Protein AF-0000000073266740 (afdb_homodimer)

Sequence (332 aa):
MGCVVKVLDAVLLLFFLIMSIVIPLFDAQCCLPQEFYPKALVDLNSWYSREYGDYLVDEKPHFFVGLVWMELLVLWPLSIVNLVGLISGKSWFTTTCLIYGSSVTTSMAAILSELVNSGKASDKLKMVYYPFLGLAMLATLRGMLPSSFKTAAIGKSARVARKKRAMGCVVKVLDAVLLLFFLIMSIVIPLFDAQCCLPQEFYPKALVDLNSWYSREYGDYLVDEKPHFFVGLVWMELLVLWPLSIVNLVGLISGKSWFTTTCLIYGSSVTTSMAAILSELVNSGKASDKLKMVYYPFLGLAMLATLRGMLPSSFKTAAIGKSARVARKKRA

Structure (mmCIF, N/CA/C/O backbone):
data_AF-0000000073266740-model_v1
#
loop_
_entity.id
_entity.type
_entity.pdbx_description
1 polymer 'EXPERA domain-containing protein'
#
loop_
_atom_site.group_PDB
_atom_site.id
_atom_site.type_symbol
_atom_site.label_atom_id
_atom_site.label_alt_id
_atom_site.label_comp_id
_atom_site.label_asym_id
_atom_site.label_entity_id
_atom_site.label_seq_id
_atom_site.pdbx_PDB_ins_code
_atom_site.Cartn_x
_atom_site.Cartn_y
_atom_site.Cartn_z
_atom_site.occupancy
_atom_site.B_iso_or_equiv
_atom_site.auth_seq_id
_atom_site.auth_comp_id
_atom_site.auth_asym_id
_atom_site.auth_atom_id
_atom_site.pdbx_PDB_model_num
ATOM 1 N N . MET A 1 1 ? 16.125 20.234 16.328 1 57.59 1 MET A N 1
ATOM 2 C CA . MET A 1 1 ? 15.617 18.891 16.078 1 57.59 1 MET A CA 1
ATOM 3 C C . MET A 1 1 ? 16.516 17.828 16.703 1 57.59 1 MET A C 1
ATOM 5 O O . MET A 1 1 ? 17.734 18.016 16.766 1 57.59 1 MET A O 1
ATOM 9 N N . GLY A 1 2 ? 15.992 16.859 17.547 1 72.5 2 GLY A N 1
ATOM 10 C CA . GLY A 1 2 ? 16.859 15.992 18.328 1 72.5 2 GLY A CA 1
ATOM 11 C C . GLY A 1 2 ? 17.781 15.148 17.453 1 72.5 2 GLY A C 1
ATOM 12 O O . GLY A 1 2 ? 17.641 15.133 16.234 1 72.5 2 GLY A O 1
ATOM 13 N N . CYS A 1 3 ? 18.891 14.82 17.938 1 86.56 3 CYS A N 1
ATOM 14 C CA . CYS A 1 3 ? 19.891 13.945 17.344 1 86.56 3 CYS A CA 1
ATOM 15 C C . CYS A 1 3 ? 19.25 12.758 16.641 1 86.56 3 CYS A C 1
ATOM 17 O O . CYS A 1 3 ? 19.656 12.375 15.547 1 86.56 3 CYS A O 1
ATOM 19 N N . VAL A 1 4 ? 18.141 12.289 17.125 1 90.12 4 VAL A N 1
ATOM 20 C CA . VAL A 1 4 ? 17.453 11.109 16.594 1 90.12 4 VAL A CA 1
ATOM 21 C C . VAL A 1 4 ? 16.797 11.453 15.242 1 90.12 4 VAL A C 1
ATOM 23 O O . VAL A 1 4 ? 16.891 10.672 14.297 1 90.12 4 VAL A O 1
ATOM 26 N N . VAL A 1 5 ? 16.312 12.609 15.094 1 91.62 5 VAL A N 1
ATOM 27 C CA . VAL A 1 5 ? 15.641 13.008 13.867 1 91.62 5 VAL A CA 1
ATOM 28 C C . VAL A 1 5 ? 16.672 13.258 12.766 1 91.62 5 VAL A C 1
ATOM 30 O O . VAL A 1 5 ? 16.422 12.953 11.594 1 91.62 5 VAL A O 1
ATOM 33 N N . LYS A 1 6 ? 17.797 13.727 13.156 1 92.31 6 LYS A N 1
ATOM 34 C CA . LYS A 1 6 ? 18.859 13.953 12.188 1 92.31 6 LYS A CA 1
ATOM 35 C C . LYS A 1 6 ? 19.359 12.633 11.594 1 92.31 6 LYS A C 1
ATOM 37 O O . LYS A 1 6 ? 19.609 12.539 10.391 1 92.31 6 LYS A O 1
ATOM 42 N N . VAL A 1 7 ? 19.516 11.719 12.422 1 95.25 7 VAL A N 1
ATOM 43 C CA . VAL A 1 7 ? 19.953 10.406 11.961 1 95.25 7 VAL A CA 1
ATOM 44 C C . VAL A 1 7 ? 18.875 9.789 11.07 1 95.25 7 VAL A C 1
ATOM 46 O O . VAL A 1 7 ? 19.188 9.219 10.023 1 95.25 7 VAL A O 1
ATOM 49 N N . LEU A 1 8 ? 17.672 9.93 11.508 1 96.19 8 LEU A N 1
ATOM 50 C CA . LEU A 1 8 ? 16.562 9.422 10.727 1 96.19 8 LEU A CA 1
ATOM 51 C C . LEU A 1 8 ? 16.516 10.078 9.344 1 96.19 8 LEU A C 1
ATOM 53 O O . LEU A 1 8 ? 16.344 9.398 8.336 1 96.19 8 LEU A O 1
ATOM 57 N N . ASP A 1 9 ? 16.703 11.367 9.305 1 96.56 9 ASP A N 1
ATOM 58 C CA . ASP A 1 9 ? 16.688 12.102 8.039 1 96.56 9 ASP A CA 1
ATOM 59 C C . ASP A 1 9 ? 17.828 11.633 7.129 1 96.56 9 ASP A C 1
ATOM 61 O O . ASP A 1 9 ? 17.641 11.523 5.914 1 96.56 9 ASP A O 1
ATOM 65 N N . ALA A 1 10 ? 18.953 11.375 7.75 1 97.19 10 ALA A N 1
ATOM 66 C CA . ALA A 1 10 ? 20.094 10.906 6.969 1 97.19 10 ALA A CA 1
ATOM 67 C C . ALA A 1 10 ? 19.812 9.531 6.367 1 97.19 10 ALA A C 1
ATOM 69 O O . ALA A 1 10 ? 20.125 9.281 5.199 1 97.19 10 ALA A O 1
ATOM 70 N N . VAL A 1 11 ? 19.266 8.633 7.125 1 98.31 11 VAL A N 1
ATOM 71 C CA . VAL A 1 11 ? 18.938 7.285 6.676 1 98.31 11 VAL A CA 1
ATOM 72 C C . VAL A 1 11 ? 17.906 7.352 5.555 1 98.31 11 VAL A C 1
ATOM 74 O O . VAL A 1 11 ? 18.031 6.676 4.531 1 98.31 11 VAL A O 1
ATOM 77 N N . LEU A 1 12 ? 16.953 8.195 5.754 1 98.5 12 LEU A N 1
ATOM 78 C CA . LEU A 1 12 ? 15.891 8.305 4.766 1 98.5 12 LEU A CA 1
ATOM 79 C C . LEU A 1 12 ? 16.391 8.977 3.492 1 98.5 12 LEU A C 1
ATOM 81 O O . LEU A 1 12 ? 15.945 8.648 2.391 1 98.5 12 LEU A O 1
ATOM 85 N N . LEU A 1 13 ? 17.312 9.914 3.672 1 98.44 13 LEU A N 1
ATOM 86 C CA . LEU A 1 13 ? 17.922 10.539 2.498 1 98.44 13 LEU A CA 1
ATOM 87 C C . LEU A 1 13 ? 18.609 9.492 1.623 1 98.44 13 LEU A C 1
ATOM 89 O O . LEU A 1 13 ? 18.422 9.484 0.402 1 98.44 13 LEU A O 1
ATOM 93 N N . LEU A 1 14 ? 19.312 8.648 2.232 1 98.5 14 LEU A N 1
ATOM 94 C CA . LEU A 1 14 ? 19.984 7.574 1.508 1 98.5 14 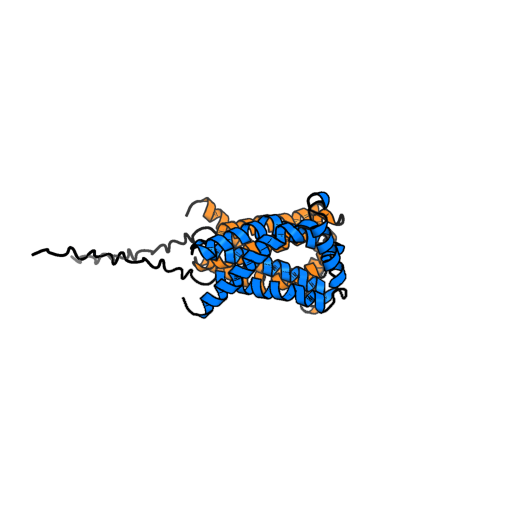LEU A CA 1
ATOM 95 C C . LEU A 1 14 ? 18.969 6.625 0.878 1 98.5 14 LEU A C 1
ATOM 97 O O . LEU A 1 14 ? 19.156 6.184 -0.26 1 98.5 14 LEU A O 1
ATOM 101 N N . PHE A 1 15 ? 17.984 6.289 1.61 1 98.75 15 PHE A N 1
ATOM 102 C CA . PHE A 1 15 ? 16.922 5.414 1.132 1 98.75 15 PHE A CA 1
ATOM 103 C C . PHE A 1 15 ? 16.266 5.98 -0.126 1 98.75 15 PHE A C 1
ATOM 105 O O . PHE A 1 15 ? 16.156 5.289 -1.137 1 98.75 15 PHE A O 1
ATOM 112 N N . PHE A 1 16 ? 15.875 7.266 -0.07 1 98.81 16 PHE A N 1
ATOM 113 C CA . PHE A 1 16 ? 15.234 7.906 -1.21 1 98.81 16 PHE A CA 1
ATOM 114 C C . PHE A 1 16 ? 16.203 8.016 -2.387 1 98.81 16 PHE A C 1
ATOM 116 O O . PHE A 1 16 ? 15.797 7.855 -3.541 1 98.81 16 PHE A O 1
ATOM 123 N N . LEU A 1 17 ? 17.469 8.297 -2.098 1 98.56 17 LEU A N 1
ATOM 124 C CA . LEU A 1 17 ? 18.469 8.383 -3.154 1 98.56 17 LEU A CA 1
ATOM 125 C C . LEU A 1 17 ? 18.625 7.047 -3.871 1 98.56 17 LEU A C 1
ATOM 127 O O . LEU A 1 17 ? 18.578 6.992 -5.102 1 98.56 17 LEU A O 1
ATOM 131 N N . ILE A 1 18 ? 18.734 6.004 -3.119 1 98.12 18 ILE A N 1
ATOM 132 C CA . ILE A 1 18 ? 18.906 4.672 -3.688 1 98.12 18 ILE A CA 1
ATOM 133 C C . ILE A 1 18 ? 17.656 4.289 -4.496 1 98.12 18 ILE A C 1
ATOM 135 O O . ILE A 1 18 ? 17.766 3.797 -5.617 1 98.12 18 ILE A O 1
ATOM 139 N N . MET A 1 19 ? 16.531 4.562 -3.965 1 98.56 19 MET A N 1
ATOM 140 C CA . MET A 1 19 ? 15.297 4.176 -4.645 1 98.56 19 MET A CA 1
ATOM 141 C C . MET A 1 19 ? 15.109 4.984 -5.922 1 98.56 19 MET A C 1
ATOM 143 O O . MET A 1 19 ? 14.57 4.477 -6.91 1 98.56 19 MET A O 1
ATOM 147 N N . SER A 1 20 ? 15.531 6.246 -5.891 1 98.56 20 SER A N 1
ATOM 148 C CA . SER A 1 20 ? 15.414 7.094 -7.074 1 98.56 20 SER A CA 1
ATOM 149 C C . SER A 1 20 ? 16.219 6.531 -8.242 1 98.56 20 SER A C 1
ATOM 151 O O . SER A 1 20 ? 15.852 6.727 -9.398 1 98.56 20 SER A O 1
ATOM 153 N N . ILE A 1 21 ? 17.219 5.766 -7.953 1 97.94 21 ILE A N 1
ATOM 154 C CA . ILE A 1 21 ? 18.109 5.203 -8.969 1 97.94 21 ILE A CA 1
ATOM 155 C C . ILE A 1 21 ? 17.656 3.781 -9.305 1 97.94 21 ILE A C 1
ATOM 157 O O . ILE A 1 21 ? 17.5 3.436 -10.477 1 97.94 21 ILE A O 1
ATOM 161 N N . VAL A 1 22 ? 17.344 3.029 -8.336 1 97.31 22 VAL A N 1
ATOM 162 C CA . VAL A 1 22 ? 17.109 1.595 -8.484 1 97.31 22 VAL A CA 1
ATOM 163 C C . VAL A 1 22 ? 15.773 1.347 -9.164 1 97.31 22 VAL A C 1
ATOM 165 O O . VAL A 1 22 ? 15.656 0.456 -10.008 1 97.31 22 VAL A O 1
ATOM 168 N N . ILE A 1 23 ? 14.727 2.129 -8.867 1 98.25 23 ILE A N 1
ATOM 169 C CA . ILE A 1 23 ? 13.383 1.872 -9.375 1 98.25 23 ILE A CA 1
ATOM 170 C C . ILE A 1 23 ? 13.375 1.967 -10.898 1 98.25 23 ILE A C 1
ATOM 172 O O . ILE A 1 23 ? 12.977 1.021 -11.578 1 98.25 23 ILE A O 1
ATOM 176 N N . PRO A 1 24 ? 13.883 3.027 -11.508 1 97.44 24 PRO A N 1
ATOM 177 C CA . PRO A 1 24 ? 13.805 3.119 -12.969 1 97.44 24 PRO A CA 1
ATOM 178 C C . PRO A 1 24 ? 14.812 2.211 -13.664 1 97.44 24 PRO A C 1
ATOM 180 O O . PRO A 1 24 ? 14.586 1.791 -14.805 1 97.44 24 PRO A O 1
ATOM 183 N N . LEU A 1 25 ? 15.898 1.788 -13.016 1 96.62 25 LEU A N 1
ATOM 184 C CA . LEU A 1 25 ? 16.953 1.043 -13.688 1 96.62 25 LEU A CA 1
ATOM 185 C C . LEU A 1 25 ? 16.766 -0.459 -13.508 1 96.62 25 LEU A C 1
ATOM 187 O O . LEU A 1 25 ? 17.156 -1.248 -14.367 1 96.62 25 LEU A O 1
ATOM 191 N N . PHE A 1 26 ? 16.188 -0.808 -12.367 1 96.56 26 PHE A N 1
ATOM 192 C CA . PHE A 1 26 ? 16.125 -2.229 -12.047 1 96.56 26 PHE A CA 1
ATOM 193 C C . PHE A 1 26 ? 14.672 -2.701 -11.969 1 96.56 26 PHE A C 1
ATOM 195 O O . PHE A 1 26 ? 14.242 -3.531 -12.773 1 96.56 26 PHE A O 1
ATOM 202 N N . ASP A 1 27 ? 13.883 -2.086 -11.109 1 97.12 27 ASP A N 1
ATOM 203 C CA . ASP A 1 27 ? 12.508 -2.541 -10.898 1 97.12 27 ASP A CA 1
ATOM 204 C C . ASP A 1 27 ? 11.68 -2.383 -12.172 1 97.12 27 ASP A C 1
ATOM 206 O O . ASP A 1 27 ? 10.867 -3.244 -12.5 1 97.12 27 ASP A O 1
ATOM 210 N N . ALA A 1 28 ? 11.953 -1.382 -12.875 1 96.94 28 ALA A N 1
ATOM 211 C CA . ALA A 1 28 ? 11.148 -1.049 -14.055 1 96.94 28 ALA A CA 1
ATOM 212 C C . ALA A 1 28 ? 11.328 -2.086 -15.156 1 96.94 28 ALA A C 1
ATOM 214 O O . ALA A 1 28 ? 10.5 -2.191 -16.062 1 96.94 28 ALA A O 1
ATOM 215 N N . GLN A 1 29 ? 12.367 -2.846 -15.117 1 96.06 29 GLN A N 1
ATOM 216 C CA . GLN A 1 29 ? 12.609 -3.891 -16.109 1 96.06 29 GLN A CA 1
ATOM 217 C C . GLN A 1 29 ? 11.539 -4.977 -16.031 1 96.06 29 GLN A C 1
ATOM 219 O O . GLN A 1 29 ? 11.375 -5.762 -16.969 1 96.06 29 GLN A O 1
ATOM 224 N N . CYS A 1 30 ? 10.781 -4.996 -14.938 1 95.56 30 CYS A N 1
ATOM 225 C CA . CYS A 1 30 ? 9.703 -5.961 -14.773 1 95.56 30 CYS A CA 1
ATOM 226 C C . CYS A 1 30 ? 8.477 -5.547 -15.586 1 95.56 30 CYS A C 1
ATOM 228 O O . CYS A 1 30 ? 7.602 -6.371 -15.859 1 95.56 30 CYS A O 1
ATOM 230 N N . CYS A 1 31 ? 8.422 -4.285 -15.961 1 95.38 31 CYS A N 1
ATOM 231 C CA . CYS A 1 31 ? 7.227 -3.768 -16.609 1 95.38 31 CYS A CA 1
ATOM 232 C C . CYS A 1 31 ? 7.539 -3.252 -18 1 95.38 31 CYS A C 1
ATOM 234 O O . CYS A 1 31 ? 6.641 -3.133 -18.844 1 95.38 31 CYS A O 1
ATOM 236 N N . LEU A 1 32 ? 8.766 -2.955 -18.266 1 95.25 32 LEU A N 1
ATOM 237 C CA . LEU A 1 32 ? 9.156 -2.359 -19.531 1 95.25 32 LEU A CA 1
ATOM 238 C C . LEU A 1 32 ? 10 -3.332 -20.359 1 95.25 32 LEU A C 1
ATOM 240 O O . LEU A 1 32 ? 10.695 -4.184 -19.797 1 95.25 32 LEU A O 1
ATOM 244 N N . PRO A 1 33 ? 9.953 -3.189 -21.703 1 94.38 33 PRO A N 1
ATOM 245 C CA . PRO A 1 33 ? 10.773 -4.055 -22.547 1 94.38 33 PRO A CA 1
ATOM 246 C C . PRO A 1 33 ? 12.273 -3.893 -22.281 1 94.38 33 PRO A C 1
ATOM 248 O O . PRO A 1 33 ? 12.742 -2.779 -22.031 1 94.38 33 PRO A O 1
ATOM 251 N N . GLN A 1 34 ? 12.891 -5.027 -22.375 1 91.81 34 GLN A N 1
ATOM 252 C CA . GLN A 1 34 ? 14.32 -5.051 -22.062 1 91.81 34 GLN A CA 1
ATOM 253 C C . GLN A 1 34 ? 15.109 -4.246 -23.094 1 91.81 34 GLN A C 1
ATOM 255 O O . GLN A 1 34 ? 16.234 -3.83 -22.828 1 91.81 34 GLN A O 1
ATOM 260 N N . GLU A 1 35 ? 14.555 -3.99 -24.172 1 93 35 GLU A N 1
ATOM 261 C CA . GLU A 1 35 ? 15.227 -3.277 -25.25 1 93 35 GLU A CA 1
ATOM 262 C C . GLU A 1 35 ? 15.5 -1.825 -24.875 1 93 35 GLU A C 1
ATOM 264 O O . GLU A 1 35 ? 16.359 -1.172 -25.469 1 93 35 GLU A O 1
ATOM 269 N N . PHE A 1 36 ? 14.734 -1.389 -23.922 1 94.25 36 PHE A N 1
ATOM 270 C CA . PHE A 1 36 ? 14.906 -0.003 -23.5 1 94.25 36 PHE A CA 1
ATOM 271 C C . PHE A 1 36 ? 16.109 0.139 -22.578 1 94.25 36 PHE A C 1
ATOM 273 O O . PHE A 1 36 ? 16.5 1.253 -22.219 1 94.25 36 PHE A O 1
ATOM 280 N N . TYR A 1 37 ? 16.734 -1 -22.203 1 95.81 37 TYR A N 1
ATOM 281 C CA . TYR A 1 37 ? 17.812 -0.97 -21.219 1 95.81 37 TYR A CA 1
ATOM 282 C C . TYR A 1 37 ? 19.109 -1.479 -21.828 1 95.81 37 TYR A C 1
ATOM 284 O O . TYR A 1 37 ? 19.109 -2.391 -22.656 1 95.81 37 TYR A O 1
ATOM 292 N N . PRO A 1 38 ? 20.219 -0.857 -21.406 1 95.31 38 PRO A N 1
ATOM 293 C CA . PRO A 1 38 ? 21.5 -1.42 -21.812 1 95.31 38 PRO A CA 1
ATOM 294 C C . PRO A 1 38 ? 21.672 -2.869 -21.375 1 95.31 38 PRO A C 1
ATOM 296 O O . PRO A 1 38 ? 21.203 -3.254 -20.297 1 95.31 38 PRO A O 1
ATOM 299 N N . LYS A 1 39 ? 22.422 -3.598 -22.156 1 96.44 39 LYS A N 1
ATOM 300 C CA . LYS A 1 39 ? 22.641 -5.016 -21.891 1 96.44 39 LYS A CA 1
ATOM 301 C C . LYS A 1 39 ? 23.281 -5.23 -20.516 1 96.44 39 LYS A C 1
ATOM 303 O O . LYS A 1 39 ? 22.969 -6.211 -19.828 1 96.44 39 LYS A O 1
ATOM 308 N N . ALA A 1 40 ? 24.125 -4.328 -20.125 1 96.38 40 ALA A N 1
ATOM 309 C CA . ALA A 1 40 ? 24.797 -4.445 -18.828 1 96.38 40 ALA A CA 1
ATOM 310 C C . ALA A 1 40 ? 23.797 -4.473 -17.688 1 96.38 40 ALA A C 1
ATOM 312 O O . ALA A 1 40 ? 23.984 -5.211 -16.719 1 96.38 40 ALA A O 1
ATOM 313 N N . LEU A 1 41 ? 22.781 -3.693 -17.797 1 96.19 41 LEU A N 1
ATOM 314 C CA . LEU A 1 41 ? 21.766 -3.631 -16.75 1 96.19 41 LEU A CA 1
ATOM 315 C C . LEU A 1 41 ? 20.891 -4.875 -16.766 1 96.19 41 LEU A C 1
ATOM 317 O O . LEU A 1 41 ? 20.5 -5.383 -15.719 1 96.19 41 LEU A O 1
ATOM 321 N N . VAL A 1 42 ? 20.562 -5.277 -17.906 1 97 42 VAL A N 1
ATOM 322 C CA . VAL A 1 42 ? 19.766 -6.488 -18.062 1 97 42 VAL A CA 1
ATOM 323 C C . VAL A 1 42 ? 20.516 -7.688 -17.5 1 97 42 VAL A C 1
ATOM 325 O O . VAL A 1 42 ? 19.953 -8.516 -16.781 1 97 42 VAL A O 1
ATOM 328 N N . ASP A 1 43 ? 21.781 -7.734 -17.75 1 96.75 43 ASP A N 1
ATOM 329 C CA . ASP A 1 43 ? 22.625 -8.812 -17.25 1 96.75 43 ASP A CA 1
ATOM 330 C C . ASP A 1 43 ? 22.75 -8.758 -15.727 1 96.75 43 ASP A C 1
ATOM 332 O O . ASP A 1 43 ? 22.797 -9.789 -15.062 1 96.75 43 ASP A O 1
ATOM 336 N N . LEU A 1 44 ? 22.844 -7.582 -15.289 1 95.5 44 LEU A N 1
ATOM 337 C CA . LEU A 1 44 ? 22.938 -7.41 -13.844 1 95.5 44 LEU A CA 1
ATOM 338 C C . LEU A 1 44 ? 21.672 -7.898 -13.156 1 95.5 44 LEU A C 1
ATOM 340 O O . LEU A 1 44 ? 21.719 -8.523 -12.094 1 95.5 44 LEU A O 1
ATOM 344 N N . ASN A 1 45 ? 20.594 -7.547 -13.688 1 96.31 45 ASN A N 1
ATOM 345 C CA . ASN A 1 45 ? 19.312 -7.992 -13.148 1 96.31 45 ASN A CA 1
ATOM 346 C C . ASN A 1 45 ? 19.188 -9.516 -13.188 1 96.31 45 ASN A C 1
ATOM 348 O O . ASN A 1 45 ? 18.703 -10.125 -12.242 1 96.31 45 ASN A O 1
ATOM 352 N N . SER A 1 46 ? 19.578 -10.117 -14.234 1 95.56 46 SER A N 1
ATOM 353 C CA . SER A 1 46 ? 19.562 -11.57 -14.375 1 95.56 46 SER A CA 1
ATOM 354 C C . SER A 1 46 ? 20.516 -12.234 -13.375 1 95.56 46 SER A C 1
ATOM 356 O O . SER A 1 46 ? 20.172 -13.266 -12.789 1 95.56 46 SER A O 1
ATOM 358 N N . TRP A 1 47 ? 21.656 -11.625 -13.227 1 96.88 47 TRP A N 1
ATOM 359 C CA . TRP A 1 47 ? 22.609 -12.141 -12.242 1 96.88 47 TRP A CA 1
ATOM 360 C C . TRP A 1 47 ? 22 -12.078 -10.836 1 96.88 47 TRP A C 1
ATOM 362 O O . TRP A 1 47 ? 22.109 -13.039 -10.07 1 96.88 47 TRP A O 1
ATOM 372 N N . TYR A 1 48 ? 21.438 -10.938 -10.5 1 97 48 TYR A N 1
ATOM 373 C CA . TYR A 1 48 ? 20.797 -10.766 -9.203 1 97 48 TYR A CA 1
ATOM 374 C C . TYR A 1 48 ? 19.719 -11.828 -8.977 1 97 48 TYR A 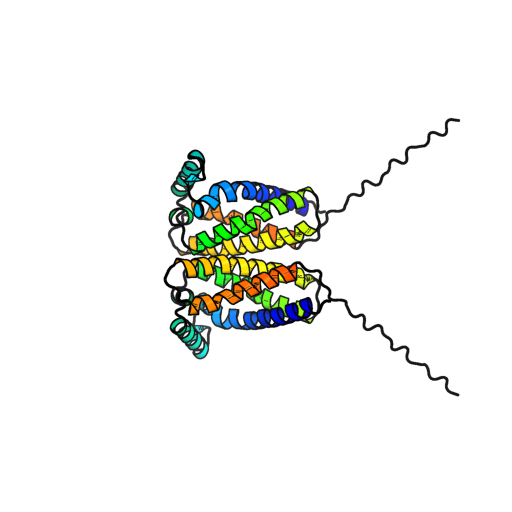C 1
ATOM 376 O O . TYR A 1 48 ? 19.688 -12.453 -7.91 1 97 48 TYR A O 1
ATOM 384 N N . SER A 1 49 ? 18.859 -12.008 -9.93 1 96.12 49 SER A N 1
ATOM 385 C CA . SER A 1 49 ? 17.781 -12.977 -9.812 1 96.12 49 SER A CA 1
ATOM 386 C C . SER A 1 49 ? 18.312 -14.383 -9.594 1 96.12 49 SER A C 1
ATOM 388 O O . SER A 1 49 ? 17.75 -15.156 -8.812 1 96.12 49 SER A O 1
ATOM 390 N N . ARG A 1 50 ? 19.344 -14.734 -10.227 1 96 50 ARG A N 1
ATOM 391 C CA . ARG A 1 50 ? 19.953 -16.047 -10.094 1 96 50 ARG A CA 1
ATOM 392 C C . ARG A 1 50 ? 20.672 -16.188 -8.766 1 96 50 ARG A C 1
ATOM 394 O O . ARG A 1 50 ? 20.562 -17.203 -8.086 1 96 50 ARG A O 1
ATOM 401 N N . GLU A 1 51 ? 21.391 -15.18 -8.422 1 97.31 51 GLU A N 1
ATOM 402 C CA . GLU A 1 51 ? 22.219 -15.203 -7.211 1 97.31 51 GLU A CA 1
ATOM 403 C C . GLU A 1 51 ? 21.344 -15.312 -5.957 1 97.31 51 GLU A C 1
ATOM 405 O O . GLU A 1 51 ? 21.672 -16.062 -5.031 1 97.31 51 GLU A O 1
ATOM 410 N N . TYR A 1 52 ? 20.266 -14.602 -5.953 1 97.56 52 TYR A N 1
ATOM 411 C CA . TYR A 1 52 ? 19.438 -14.539 -4.75 1 97.56 52 TYR A CA 1
ATOM 412 C C . TYR A 1 52 ? 18.203 -15.414 -4.891 1 97.56 52 TYR A C 1
ATOM 414 O O . TYR A 1 52 ? 17.469 -15.609 -3.922 1 97.56 52 TYR A O 1
ATOM 422 N N . GLY A 1 53 ? 17.953 -15.93 -6.043 1 97.88 53 GLY A N 1
ATOM 423 C CA . GLY A 1 53 ? 16.781 -16.75 -6.27 1 97.88 53 GLY A CA 1
ATOM 424 C C . GLY A 1 53 ? 15.477 -15.969 -6.195 1 97.88 53 GLY A C 1
ATOM 425 O O . GLY A 1 53 ? 14.508 -16.422 -5.594 1 97.88 53 GLY A O 1
ATOM 426 N N . ASP A 1 54 ? 15.531 -14.773 -6.723 1 98.12 54 ASP A N 1
ATOM 427 C CA . ASP A 1 54 ? 14.344 -13.93 -6.68 1 98.12 54 ASP A CA 1
ATOM 428 C C . ASP A 1 54 ? 13.336 -14.336 -7.754 1 98.12 54 ASP A C 1
ATOM 430 O O . ASP A 1 54 ? 13.336 -13.781 -8.852 1 98.12 54 ASP A O 1
ATOM 434 N N . TYR A 1 55 ? 12.43 -15.234 -7.355 1 98 55 TYR A N 1
ATOM 435 C CA . TYR A 1 55 ? 11.484 -15.789 -8.312 1 98 55 TYR A CA 1
ATOM 436 C C . TYR A 1 55 ? 10.422 -14.758 -8.695 1 98 55 TYR A C 1
ATOM 438 O O . TYR A 1 55 ? 9.773 -14.883 -9.734 1 98 55 TYR A O 1
ATOM 446 N N . LEU A 1 56 ? 10.227 -13.727 -7.859 1 98.06 56 LEU A N 1
ATOM 447 C CA . LEU A 1 56 ? 9.281 -12.68 -8.211 1 98.06 56 LEU A CA 1
ATOM 448 C C . LEU A 1 56 ? 9.766 -11.898 -9.43 1 98.06 56 LEU A C 1
ATOM 450 O O . LEU A 1 56 ? 8.977 -11.578 -10.32 1 98.06 56 LEU A O 1
ATOM 454 N N . VAL A 1 57 ? 11.039 -11.617 -9.414 1 97.38 57 VAL A N 1
ATOM 455 C CA . VAL A 1 57 ? 11.641 -10.867 -10.516 1 97.38 57 VAL A CA 1
ATOM 456 C C . VAL A 1 57 ? 11.688 -11.742 -11.766 1 97.38 57 VAL A C 1
ATOM 458 O O . VAL A 1 57 ? 11.531 -11.242 -12.883 1 97.38 57 VAL A O 1
ATOM 461 N N . ASP A 1 58 ? 11.766 -13.008 -11.578 1 95.88 58 ASP A N 1
ATOM 462 C CA . ASP A 1 58 ? 11.867 -13.945 -12.688 1 95.88 58 ASP A CA 1
ATOM 463 C C . ASP A 1 58 ? 10.492 -14.258 -13.266 1 95.88 58 ASP A C 1
ATOM 465 O O . ASP A 1 58 ? 10.281 -14.164 -14.477 1 95.88 58 ASP A O 1
ATOM 469 N N . GLU A 1 59 ? 9.562 -14.578 -12.383 1 96.88 59 GLU A N 1
ATOM 470 C CA . GLU A 1 59 ? 8.25 -15.039 -12.812 1 96.88 59 GLU A CA 1
ATOM 471 C C . GLU A 1 59 ? 7.301 -13.867 -13.055 1 96.88 59 GLU A C 1
ATOM 473 O O . GLU A 1 59 ? 6.312 -14 -13.781 1 96.88 59 GLU A O 1
ATOM 478 N N . LYS A 1 60 ? 7.523 -12.797 -12.461 1 97.81 60 LYS A N 1
ATOM 479 C CA . LYS A 1 60 ? 6.75 -11.562 -12.594 1 97.81 60 LYS A CA 1
ATOM 480 C C . LYS A 1 60 ? 5.258 -11.828 -12.414 1 97.81 60 LYS A C 1
ATOM 482 O O . LYS A 1 60 ? 4.453 -11.5 -13.281 1 97.81 60 LYS A O 1
ATOM 487 N N . PRO A 1 61 ? 4.957 -12.375 -11.25 1 98.12 61 PRO A N 1
ATOM 488 C CA . PRO A 1 61 ? 3.518 -12.539 -11.039 1 98.12 61 PRO A CA 1
ATOM 489 C C . PRO A 1 61 ? 2.746 -11.234 -11.156 1 98.12 61 PRO A C 1
ATOM 491 O O . PRO A 1 61 ? 3.305 -10.156 -10.914 1 98.12 61 PRO A O 1
ATOM 494 N N . HIS A 1 62 ? 1.49 -11.344 -11.477 1 98.38 62 HIS A N 1
ATOM 495 C CA . HIS A 1 62 ? 0.701 -10.172 -11.852 1 98.38 62 HIS A CA 1
ATOM 496 C C . HIS A 1 62 ? 0.622 -9.172 -10.711 1 98.38 62 HIS A C 1
ATOM 498 O O . HIS A 1 62 ? 0.692 -7.961 -10.93 1 98.38 62 HIS A O 1
ATOM 504 N N . PHE A 1 63 ? 0.427 -9.688 -9.484 1 98.69 63 PHE A N 1
ATOM 505 C CA . PHE A 1 63 ? 0.345 -8.75 -8.375 1 98.69 63 PHE A CA 1
ATOM 506 C C . PHE A 1 63 ? 1.644 -7.961 -8.227 1 98.69 63 PHE A C 1
ATOM 508 O O . PHE A 1 63 ? 1.624 -6.777 -7.895 1 98.69 63 PHE A O 1
ATOM 515 N N . PHE A 1 64 ? 2.803 -8.648 -8.484 1 98.81 64 PHE A N 1
ATOM 516 C CA . PHE A 1 64 ? 4.117 -8.023 -8.375 1 98.81 64 PHE A CA 1
ATOM 517 C C . PHE A 1 64 ? 4.305 -6.961 -9.453 1 98.81 64 PHE A C 1
ATOM 519 O O . PHE A 1 64 ? 4.801 -5.867 -9.172 1 98.81 64 PHE A O 1
ATOM 526 N N . VAL A 1 65 ? 3.848 -7.25 -10.609 1 98.5 65 VAL A N 1
ATOM 527 C CA . VAL A 1 65 ? 3.932 -6.301 -11.711 1 98.5 65 VAL A CA 1
ATOM 528 C C . VAL A 1 65 ? 3.098 -5.062 -11.391 1 98.5 65 VAL A C 1
ATOM 530 O O . VAL A 1 65 ? 3.504 -3.936 -11.695 1 98.5 65 VAL A O 1
ATOM 533 N N . GLY A 1 66 ? 1.977 -5.32 -10.773 1 98.69 66 GLY A N 1
ATOM 534 C CA . GLY A 1 66 ? 1.163 -4.191 -10.336 1 98.69 66 GLY A CA 1
ATOM 535 C C . GLY A 1 66 ? 1.871 -3.293 -9.344 1 98.69 66 GLY A C 1
ATOM 536 O O . GLY A 1 66 ? 1.795 -2.066 -9.445 1 98.69 66 GLY A O 1
ATOM 537 N N . LEU A 1 67 ? 2.559 -3.904 -8.43 1 98.81 67 LEU A N 1
ATOM 538 C CA . LEU A 1 67 ? 3.301 -3.137 -7.43 1 98.81 67 LEU A CA 1
ATOM 539 C C . LEU A 1 67 ? 4.465 -2.395 -8.078 1 98.81 67 LEU A C 1
ATOM 541 O O . LEU A 1 67 ? 4.789 -1.272 -7.68 1 98.81 67 LEU A O 1
ATOM 545 N N . VAL A 1 68 ? 5.082 -3.006 -9.062 1 98.69 68 VAL A N 1
ATOM 546 C CA . VAL A 1 68 ? 6.195 -2.354 -9.742 1 98.69 68 VAL A CA 1
ATOM 547 C C . VAL A 1 68 ? 5.684 -1.157 -10.547 1 98.69 68 VAL A C 1
ATOM 549 O O . VAL A 1 68 ? 6.344 -0.117 -10.602 1 98.69 68 VAL A O 1
ATOM 552 N N . TRP A 1 69 ? 4.539 -1.27 -11.141 1 98.44 69 TRP A N 1
ATOM 553 C CA . TRP A 1 69 ? 3.943 -0.113 -11.797 1 98.44 69 TRP A CA 1
ATOM 554 C C . TRP A 1 69 ? 3.691 1.013 -10.797 1 98.44 69 TRP A C 1
ATOM 556 O O . TRP A 1 69 ? 3.924 2.186 -11.102 1 98.44 69 TRP A O 1
ATOM 566 N N . MET A 1 70 ? 3.164 0.626 -9.664 1 98.5 70 MET A N 1
ATOM 567 C CA . MET A 1 70 ? 2.98 1.606 -8.602 1 98.5 70 MET A CA 1
ATOM 568 C C . MET A 1 70 ? 4.305 2.268 -8.234 1 98.5 70 MET A C 1
ATOM 570 O O . MET A 1 70 ? 4.355 3.475 -7.992 1 98.5 70 MET A O 1
ATOM 574 N N . GLU A 1 71 ? 5.355 1.514 -8.203 1 98.5 71 GLU A N 1
ATOM 575 C CA . GLU A 1 71 ? 6.684 2.061 -7.934 1 98.5 71 GLU A CA 1
ATOM 576 C C . GLU A 1 71 ? 7.098 3.059 -9.008 1 98.5 71 GLU A C 1
ATOM 578 O O . GLU A 1 71 ? 7.539 4.168 -8.695 1 98.5 71 GLU A O 1
ATOM 583 N N . LEU A 1 72 ? 6.906 2.672 -10.195 1 98.31 72 LEU A N 1
ATOM 584 C CA . LEU A 1 72 ? 7.375 3.475 -11.32 1 98.31 72 LEU A CA 1
ATOM 585 C C . LEU A 1 72 ? 6.574 4.766 -11.438 1 98.31 72 LEU A C 1
ATOM 587 O O . LEU A 1 72 ? 7.141 5.836 -11.656 1 98.31 72 LEU A O 1
ATOM 591 N N . LEU A 1 73 ? 5.293 4.77 -11.195 1 97.94 73 LEU A N 1
ATOM 592 C CA . LEU A 1 73 ? 4.41 5.895 -11.477 1 97.94 73 LEU A CA 1
ATOM 593 C C . LEU A 1 73 ? 4.293 6.816 -10.273 1 97.94 73 LEU A C 1
ATOM 595 O O . LEU A 1 73 ? 4.109 8.023 -10.422 1 97.94 73 LEU A O 1
ATOM 599 N N . VAL A 1 74 ? 4.398 6.215 -9.141 1 98.5 74 VAL A N 1
ATOM 600 C CA . VAL A 1 74 ? 4.098 7.023 -7.965 1 98.5 74 VAL A CA 1
ATOM 601 C C . VAL A 1 74 ? 5.324 7.09 -7.055 1 98.5 74 VAL A C 1
ATOM 603 O O . VAL A 1 74 ? 5.801 8.18 -6.727 1 98.5 74 VAL A O 1
ATOM 606 N N . LEU A 1 75 ? 5.906 5.973 -6.711 1 98.75 75 LEU A N 1
ATOM 607 C CA . LEU A 1 75 ? 6.941 5.934 -5.684 1 98.75 75 LEU A CA 1
ATOM 608 C C . LEU A 1 75 ? 8.258 6.488 -6.219 1 98.75 75 LEU A C 1
ATOM 610 O O . LEU A 1 75 ? 9.023 7.105 -5.469 1 98.75 75 LEU A O 1
ATOM 614 N N . TRP A 1 76 ? 8.508 6.254 -7.547 1 98.75 76 TRP A N 1
ATOM 615 C CA . TRP A 1 76 ? 9.75 6.777 -8.125 1 98.75 76 TRP A CA 1
ATOM 616 C C . TRP A 1 76 ? 9.742 8.305 -8.133 1 98.75 76 TRP A C 1
ATOM 618 O O . TRP A 1 76 ? 10.641 8.93 -7.559 1 98.75 76 TRP A O 1
ATOM 628 N N . PRO A 1 77 ? 8.766 8.992 -8.719 1 98.56 77 PRO A N 1
ATOM 629 C CA . PRO A 1 77 ? 8.734 10.453 -8.625 1 98.56 77 PRO A CA 1
ATOM 630 C C . PRO A 1 77 ? 8.719 10.945 -7.18 1 98.56 77 PRO A C 1
ATOM 632 O O . PRO A 1 77 ? 9.352 11.961 -6.863 1 98.56 77 PRO A O 1
ATOM 635 N N . LEU A 1 78 ? 8.039 10.242 -6.363 1 98.69 78 LEU A N 1
ATOM 636 C CA . LEU A 1 78 ? 7.941 10.656 -4.965 1 98.69 78 LEU A CA 1
ATOM 637 C C . LEU A 1 78 ? 9.297 10.539 -4.27 1 98.69 78 LEU A C 1
ATOM 639 O O . LEU A 1 78 ? 9.594 11.32 -3.363 1 98.69 78 LEU A O 1
ATOM 643 N N . SER A 1 79 ? 10.078 9.516 -4.637 1 98.75 79 SER A N 1
ATOM 644 C CA . SER A 1 79 ? 11.414 9.398 -4.062 1 98.75 79 SER A CA 1
ATOM 645 C C . SER A 1 79 ? 12.266 10.617 -4.395 1 98.75 79 SER A C 1
ATOM 647 O O . SER A 1 79 ? 13.008 11.117 -3.543 1 98.75 79 SER A O 1
ATOM 649 N N . ILE A 1 80 ? 12.117 11.164 -5.555 1 98.69 80 ILE A N 1
ATOM 650 C CA . ILE A 1 80 ? 12.844 12.359 -5.977 1 98.69 80 ILE A CA 1
ATOM 651 C C . ILE A 1 80 ? 12.305 13.578 -5.238 1 98.69 80 ILE A C 1
ATOM 653 O O . ILE A 1 80 ? 13.078 14.391 -4.715 1 98.69 80 ILE A O 1
ATOM 657 N N . VAL A 1 81 ? 11 13.664 -5.191 1 98.56 81 VAL A N 1
ATOM 658 C CA . VAL A 1 81 ? 10.352 14.766 -4.488 1 98.56 81 VAL A CA 1
ATOM 659 C C . VAL A 1 81 ? 10.781 14.766 -3.02 1 98.56 81 VAL A C 1
ATOM 661 O O . VAL A 1 81 ? 11.07 15.82 -2.447 1 98.56 81 VAL A O 1
ATOM 664 N N . ASN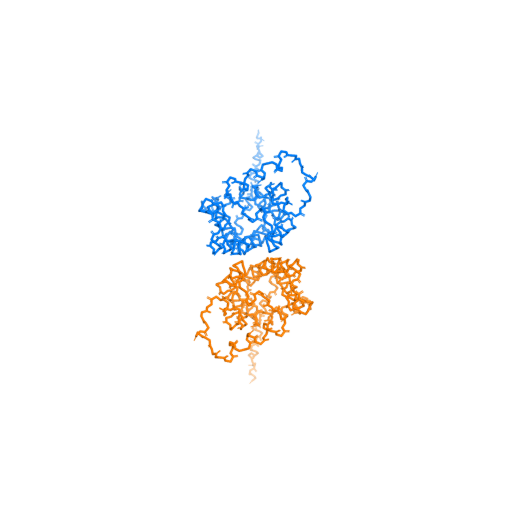 A 1 82 ? 10.828 13.578 -2.438 1 98.5 82 ASN A N 1
ATOM 665 C CA . ASN A 1 82 ? 11.227 13.461 -1.037 1 98.5 82 ASN A CA 1
ATOM 666 C C . ASN A 1 82 ? 12.688 13.859 -0.836 1 98.5 82 ASN A C 1
ATOM 668 O O . ASN A 1 82 ? 13.047 14.438 0.192 1 98.5 82 ASN A O 1
ATOM 672 N N . LEU A 1 83 ? 13.492 13.492 -1.821 1 97.94 83 LEU A N 1
ATOM 673 C CA . LEU A 1 83 ? 14.898 13.898 -1.769 1 97.94 83 LEU A CA 1
ATOM 674 C C . LEU A 1 83 ? 15.023 15.422 -1.734 1 97.94 83 LEU A C 1
ATOM 676 O O . LEU A 1 83 ? 15.703 15.969 -0.87 1 97.94 83 LEU A O 1
ATOM 680 N N . VAL A 1 84 ? 14.336 16.094 -2.602 1 97.69 84 VAL A N 1
ATOM 681 C CA . VAL A 1 84 ? 14.383 17.547 -2.709 1 97.69 84 VAL A CA 1
ATOM 682 C C . VAL A 1 84 ? 13.789 18.172 -1.453 1 97.69 84 VAL A C 1
ATOM 684 O O . VAL A 1 84 ? 14.359 19.109 -0.892 1 97.69 84 VAL A O 1
ATOM 687 N N . GLY A 1 85 ? 12.672 17.641 -1.028 1 96.81 85 GLY A N 1
ATOM 688 C CA . GLY A 1 85 ? 12.023 18.172 0.155 1 96.81 85 GLY A CA 1
ATOM 689 C C . GLY A 1 85 ? 12.852 18.016 1.415 1 96.81 85 GLY A C 1
ATOM 690 O O . GLY A 1 85 ? 12.914 18.938 2.238 1 96.81 85 GLY A O 1
ATOM 691 N N . LEU A 1 86 ? 13.438 16.906 1.518 1 96.25 86 LEU A N 1
ATOM 692 C CA . LEU A 1 86 ? 14.242 16.641 2.703 1 96.25 86 LEU A CA 1
ATOM 693 C C . LEU A 1 86 ? 15.484 17.531 2.73 1 96.25 86 LEU A C 1
ATOM 695 O O . LEU A 1 86 ? 15.805 18.125 3.762 1 96.25 86 LEU A O 1
ATOM 699 N N . ILE A 1 87 ? 16.141 17.734 1.632 1 95.75 87 ILE A N 1
ATOM 700 C CA . ILE A 1 87 ? 17.359 18.531 1.529 1 95.75 87 ILE A CA 1
ATOM 701 C C . ILE A 1 87 ? 17.016 20.016 1.704 1 95.75 87 ILE A C 1
ATOM 703 O O . ILE A 1 87 ? 17.766 20.75 2.35 1 95.75 87 ILE A O 1
ATOM 707 N N . SER A 1 88 ? 15.867 20.422 1.189 1 95.75 88 SER A N 1
ATOM 708 C CA . SER A 1 88 ? 15.492 21.828 1.19 1 95.75 88 SER A CA 1
ATOM 709 C C . SER A 1 88 ? 14.68 22.188 2.43 1 95.75 88 SER A C 1
ATOM 711 O O . SER A 1 88 ? 14.32 23.344 2.631 1 95.75 88 SER A O 1
ATOM 713 N N . GLY A 1 89 ? 14.312 21.328 3.139 1 92.88 89 GLY A N 1
ATOM 714 C CA . GLY A 1 89 ? 13.562 21.578 4.359 1 92.88 89 GLY A CA 1
ATOM 715 C C . GLY A 1 89 ? 12.156 22.094 4.105 1 92.88 89 GLY A C 1
ATOM 716 O O . GLY A 1 89 ? 11.727 23.078 4.699 1 92.88 89 GLY A O 1
ATOM 717 N N . LYS A 1 90 ? 11.57 21.391 3.16 1 94.12 90 LYS A N 1
ATOM 718 C CA . LYS A 1 90 ? 10.219 21.812 2.818 1 94.12 90 LYS A CA 1
ATOM 719 C C . LYS A 1 90 ? 9.195 21.156 3.742 1 94.12 90 LYS A C 1
ATOM 721 O O . LYS A 1 90 ? 9.328 19.984 4.102 1 94.12 90 LYS A O 1
ATOM 726 N N . SER A 1 91 ? 8.148 21.891 4.105 1 91.94 91 SER A N 1
ATOM 727 C CA . SER A 1 91 ? 7.125 21.391 5.023 1 91.94 91 SER A CA 1
ATOM 728 C C . SER A 1 91 ? 6.309 20.266 4.395 1 91.94 91 SER A C 1
ATOM 730 O O . SER A 1 91 ? 5.824 19.375 5.094 1 91.94 91 SER A O 1
ATOM 732 N N . TRP A 1 92 ? 6.168 20.328 3.08 1 93.19 92 TRP A N 1
ATOM 733 C CA . TRP A 1 92 ? 5.348 19.328 2.406 1 93.19 92 TRP A CA 1
ATOM 734 C C . TRP A 1 92 ? 6.035 17.969 2.414 1 93.19 92 TRP A C 1
ATOM 736 O O . TRP A 1 92 ? 5.426 16.953 2.064 1 93.19 92 TRP A O 1
ATOM 746 N N . PHE A 1 93 ? 7.289 17.922 2.865 1 96.5 93 PHE A N 1
ATOM 747 C CA . PHE A 1 93 ? 8.039 16.672 2.941 1 96.5 93 PHE A CA 1
ATOM 748 C C . PHE A 1 93 ? 7.32 15.656 3.832 1 96.5 93 PHE A C 1
ATOM 750 O O . PHE A 1 93 ? 7.277 14.469 3.523 1 96.5 93 PHE A O 1
ATOM 757 N N . THR A 1 94 ? 6.746 16.125 4.891 1 94.56 94 THR A N 1
ATOM 758 C CA . THR A 1 94 ? 6.09 15.227 5.824 1 94.56 94 THR A CA 1
ATOM 759 C C . THR A 1 94 ? 4.922 14.508 5.152 1 94.56 94 THR A C 1
ATOM 761 O O . THR A 1 94 ? 4.73 13.305 5.348 1 94.56 94 THR A O 1
ATOM 764 N N . THR A 1 95 ? 4.215 15.188 4.293 1 96 95 THR A N 1
ATOM 765 C CA . THR A 1 95 ? 3.08 14.609 3.578 1 96 95 THR A CA 1
ATOM 766 C C . THR A 1 95 ? 3.549 13.578 2.557 1 96 95 THR A C 1
ATOM 768 O O . THR A 1 95 ? 3.047 12.453 2.527 1 96 95 THR A O 1
ATOM 771 N N . THR A 1 96 ? 4.539 13.961 1.788 1 97.75 96 THR A N 1
ATOM 772 C CA . THR A 1 96 ? 5.012 13.07 0.735 1 97.75 96 THR A CA 1
ATOM 773 C C . THR A 1 96 ? 5.723 11.859 1.331 1 97.75 96 THR A C 1
ATOM 775 O O . THR A 1 96 ? 5.641 10.75 0.786 1 97.75 96 THR A O 1
ATOM 778 N N . CYS A 1 97 ? 6.348 12.117 2.414 1 97.88 97 CYS A N 1
ATOM 779 C CA . CYS A 1 97 ? 7.031 11.031 3.109 1 97.88 97 CYS A CA 1
ATOM 780 C C . CYS A 1 97 ? 6.031 10.031 3.68 1 97.88 97 CYS A C 1
ATOM 782 O O . CYS A 1 97 ? 6.258 8.828 3.633 1 97.88 97 CYS A O 1
ATOM 784 N N . LEU A 1 98 ? 4.949 10.531 4.156 1 97.75 98 LEU A N 1
ATOM 785 C CA . LEU A 1 98 ? 3.889 9.68 4.691 1 97.75 98 LEU A CA 1
ATOM 786 C C . LEU A 1 98 ? 3.283 8.812 3.598 1 97.75 98 LEU A C 1
ATOM 788 O O . LEU A 1 98 ? 3.074 7.609 3.799 1 97.75 98 LEU A O 1
ATOM 792 N N . ILE A 1 99 ? 2.984 9.391 2.508 1 98.56 99 ILE A N 1
ATOM 793 C CA . ILE A 1 99 ? 2.436 8.656 1.376 1 98.56 99 ILE A CA 1
ATOM 794 C C . ILE A 1 99 ? 3.41 7.562 0.949 1 98.56 99 ILE A C 1
ATOM 796 O O . ILE A 1 99 ? 3.018 6.406 0.765 1 98.56 99 ILE A O 1
ATOM 800 N N . TYR A 1 100 ? 4.66 7.957 0.88 1 98.81 100 TYR A N 1
ATOM 801 C CA . TYR A 1 100 ? 5.707 7.043 0.438 1 98.81 100 TYR A CA 1
ATOM 802 C C . TYR A 1 100 ? 5.844 5.867 1.401 1 98.81 100 TYR A C 1
ATOM 804 O O . TYR A 1 100 ? 5.785 4.707 0.989 1 98.81 100 TYR A O 1
ATOM 812 N N . GLY A 1 101 ? 5.973 6.195 2.658 1 98.75 101 GLY A N 1
ATOM 813 C CA . GLY A 1 101 ? 6.172 5.164 3.666 1 98.75 101 GLY A CA 1
ATOM 814 C C . GLY A 1 101 ? 5.008 4.195 3.764 1 98.75 101 GLY A C 1
ATOM 815 O O . GLY A 1 101 ? 5.211 2.982 3.846 1 98.75 101 GLY A O 1
ATOM 816 N N . SER A 1 102 ? 3.818 4.707 3.73 1 98.62 102 SER A N 1
ATOM 817 C CA . SER A 1 102 ? 2.635 3.859 3.838 1 98.62 102 SER A CA 1
ATOM 818 C C . SER A 1 102 ? 2.49 2.955 2.619 1 98.62 102 SER A C 1
ATOM 820 O O . SER A 1 102 ? 2.123 1.786 2.746 1 98.62 102 SER A O 1
ATOM 822 N N . SER A 1 103 ? 2.811 3.457 1.471 1 98.81 103 SER A N 1
ATOM 823 C CA . SER A 1 103 ? 2.711 2.678 0.241 1 98.81 103 SER A CA 1
ATOM 824 C C . SER A 1 103 ? 3.727 1.54 0.223 1 98.81 103 SER A C 1
ATOM 826 O O . SER A 1 103 ? 3.375 0.392 -0.059 1 98.81 103 SER A O 1
ATOM 828 N N . VAL A 1 104 ? 4.949 1.866 0.603 1 98.88 104 VAL A N 1
ATOM 829 C CA . VAL A 1 104 ? 5.988 0.841 0.572 1 98.88 104 VAL A CA 1
ATOM 830 C C . VAL A 1 104 ? 5.723 -0.197 1.661 1 98.88 104 VAL A C 1
ATOM 832 O O . VAL A 1 104 ? 5.961 -1.39 1.461 1 98.88 104 VAL A O 1
ATOM 835 N N . THR A 1 105 ? 5.23 0.274 2.785 1 98.81 105 THR A N 1
ATOM 836 C CA . THR A 1 105 ? 4.867 -0.668 3.84 1 98.81 105 THR A CA 1
ATOM 837 C C . THR A 1 105 ? 3.814 -1.654 3.344 1 98.81 105 THR A C 1
ATOM 839 O O . THR A 1 105 ? 3.934 -2.861 3.568 1 98.81 105 THR A O 1
ATOM 842 N N . THR A 1 106 ? 2.867 -1.165 2.65 1 98.81 106 THR A N 1
ATOM 843 C CA . THR A 1 106 ? 1.798 -2.004 2.121 1 98.81 106 THR A CA 1
ATOM 844 C C . THR A 1 106 ? 2.334 -2.953 1.055 1 98.81 106 THR A C 1
ATOM 846 O O . THR A 1 106 ? 1.992 -4.137 1.042 1 98.81 106 THR A O 1
ATOM 849 N N . SER A 1 107 ? 3.191 -2.459 0.184 1 98.81 107 SER A N 1
ATOM 850 C CA . SER A 1 107 ? 3.818 -3.305 -0.824 1 98.81 107 SER A CA 1
ATOM 851 C C . SER A 1 107 ? 4.594 -4.449 -0.179 1 98.81 107 SER A C 1
ATOM 853 O O . SER A 1 107 ? 4.504 -5.598 -0.623 1 98.81 107 SER A O 1
ATOM 855 N N . MET A 1 108 ? 5.297 -4.098 0.872 1 98.81 108 MET A N 1
ATOM 856 C CA . MET A 1 108 ? 6.137 -5.098 1.523 1 98.81 108 MET A CA 1
ATOM 857 C C . MET A 1 108 ? 5.281 -6.117 2.273 1 98.81 108 MET A C 1
ATOM 859 O O . MET A 1 108 ? 5.66 -7.285 2.391 1 98.81 108 MET A O 1
ATOM 863 N N . ALA A 1 109 ? 4.105 -5.684 2.75 1 98.69 109 ALA A N 1
ATOM 864 C CA . ALA A 1 109 ? 3.201 -6.645 3.377 1 98.69 109 ALA A CA 1
ATOM 865 C C . ALA A 1 109 ? 2.793 -7.734 2.391 1 98.69 109 ALA A C 1
ATOM 867 O O . ALA A 1 109 ? 2.77 -8.922 2.738 1 98.69 109 ALA A O 1
ATOM 868 N N . ALA A 1 110 ? 2.514 -7.379 1.176 1 98.81 110 ALA A N 1
ATOM 869 C CA . ALA A 1 110 ? 2.141 -8.336 0.14 1 98.81 110 ALA A CA 1
ATOM 870 C C . ALA A 1 110 ? 3.332 -9.203 -0.261 1 98.81 110 ALA A C 1
ATOM 872 O O . ALA A 1 110 ? 3.23 -10.43 -0.304 1 98.81 110 ALA A O 1
ATOM 873 N N . ILE A 1 111 ? 4.473 -8.57 -0.466 1 98.88 111 ILE A N 1
ATOM 874 C CA . ILE A 1 111 ? 5.648 -9.242 -1.007 1 98.88 111 ILE A CA 1
ATOM 875 C C . ILE A 1 111 ? 6.223 -10.195 0.036 1 98.88 111 ILE A C 1
ATOM 877 O O . ILE A 1 111 ? 6.504 -11.359 -0.266 1 98.88 111 ILE A O 1
ATOM 881 N N . LEU A 1 112 ? 6.375 -9.719 1.246 1 98.75 112 LEU A N 1
ATOM 882 C CA . LEU A 1 112 ? 6.977 -10.555 2.279 1 98.75 112 LEU A CA 1
ATOM 883 C C . LEU A 1 112 ? 6.059 -11.719 2.641 1 98.75 112 LEU A C 1
ATOM 885 O O . LEU A 1 112 ? 6.531 -12.812 2.955 1 98.75 112 LEU A O 1
ATOM 889 N N . SER A 1 113 ? 4.754 -11.43 2.613 1 98.75 113 SER A N 1
ATOM 890 C CA . SER A 1 113 ? 3.828 -12.539 2.842 1 98.75 113 SER A CA 1
ATOM 891 C C . SER A 1 113 ? 3.979 -13.609 1.77 1 98.75 113 SER A C 1
ATOM 893 O O . SER A 1 113 ? 3.973 -14.805 2.076 1 98.75 113 SER A O 1
ATOM 895 N N . GLU A 1 114 ? 4.109 -13.219 0.559 1 98.69 114 GLU A N 1
ATOM 896 C CA . GLU A 1 114 ? 4.34 -14.148 -0.542 1 98.69 114 GLU A CA 1
ATOM 897 C C . GLU A 1 114 ? 5.66 -14.891 -0.37 1 98.69 114 GLU A C 1
ATOM 899 O O . GLU A 1 114 ? 5.715 -16.109 -0.515 1 98.69 114 GLU A O 1
ATOM 904 N N . LEU A 1 115 ? 6.691 -14.203 0.04 1 98.62 115 LEU A N 1
ATOM 905 C CA . LEU A 1 115 ? 8.016 -14.805 0.158 1 98.62 115 LEU A CA 1
ATOM 906 C C . LEU A 1 115 ? 8.062 -15.797 1.311 1 98.62 115 LEU A C 1
ATOM 908 O O . LEU A 1 115 ? 8.617 -16.891 1.167 1 98.62 115 LEU A O 1
ATOM 912 N N . VAL A 1 116 ? 7.492 -15.445 2.395 1 98.19 116 VAL A N 1
ATOM 913 C CA . VAL A 1 116 ? 7.602 -16.25 3.611 1 98.19 116 VAL A CA 1
ATOM 914 C C . VAL A 1 116 ? 6.742 -17.5 3.486 1 98.19 116 VAL A C 1
ATOM 916 O O . VAL A 1 116 ? 7.141 -18.578 3.92 1 98.19 116 VAL A O 1
ATOM 919 N N . ASN A 1 117 ? 5.609 -17.422 2.791 1 97.81 117 ASN A N 1
ATOM 920 C CA . ASN A 1 117 ? 4.641 -18.516 2.846 1 97.81 117 ASN A CA 1
ATOM 921 C C . ASN A 1 117 ? 4.688 -19.375 1.584 1 97.81 117 ASN A C 1
ATOM 923 O O . ASN A 1 117 ? 4.148 -20.484 1.562 1 97.81 117 ASN A O 1
ATOM 927 N N . SER A 1 118 ? 5.312 -18.922 0.562 1 96.62 118 SER A N 1
ATOM 928 C CA . SER A 1 118 ? 5.332 -19.656 -0.695 1 96.62 118 SER A CA 1
ATOM 929 C C . SER A 1 118 ? 6.211 -20.906 -0.592 1 96.62 118 SER A C 1
ATOM 931 O O . SER A 1 118 ? 6.039 -21.859 -1.35 1 96.62 118 SER A O 1
ATOM 933 N N . GLY A 1 119 ? 7.258 -20.859 0.267 1 96.44 119 GLY A N 1
ATOM 934 C CA . GLY A 1 119 ? 8.227 -21.938 0.354 1 96.44 119 GLY A CA 1
ATOM 935 C C . GLY A 1 119 ? 9.297 -21.859 -0.721 1 96.44 119 GLY A C 1
ATOM 936 O O . GLY A 1 119 ? 10.211 -22.688 -0.745 1 96.44 119 GLY A O 1
ATOM 937 N N . LYS A 1 120 ? 9.25 -20.875 -1.546 1 97.38 120 LYS A N 1
ATOM 938 C CA . LYS A 1 120 ? 10.18 -20.75 -2.668 1 97.38 120 LYS A CA 1
ATOM 939 C C . LYS A 1 120 ? 11.352 -19.844 -2.32 1 97.38 120 LYS A C 1
ATOM 941 O O . LYS A 1 120 ? 12.422 -19.953 -2.916 1 97.38 120 LYS A O 1
ATOM 946 N N . ALA A 1 121 ? 11.125 -19 -1.371 1 97.88 121 ALA A N 1
ATOM 947 C CA . ALA A 1 121 ? 12.109 -17.953 -1.104 1 97.88 121 ALA A CA 1
ATOM 948 C C . ALA A 1 121 ? 13.156 -18.422 -0.101 1 97.88 121 ALA A C 1
ATOM 950 O O . ALA A 1 121 ? 12.82 -18.953 0.956 1 97.88 121 ALA A O 1
ATOM 951 N N . SER A 1 122 ? 14.422 -18.219 -0.371 1 97.88 122 SER A N 1
ATOM 952 C CA . SER A 1 122 ? 15.516 -18.469 0.563 1 97.88 122 SER A CA 1
ATOM 953 C C . SER A 1 122 ? 15.586 -17.391 1.637 1 97.88 122 SER A C 1
ATOM 955 O O . SER A 1 122 ? 14.992 -16.328 1.494 1 97.88 122 SER A O 1
ATOM 957 N N . ASP A 1 123 ? 16.297 -17.703 2.723 1 97.38 123 ASP A N 1
ATOM 958 C CA . ASP A 1 123 ? 16.516 -16.688 3.76 1 97.38 123 ASP A CA 1
ATOM 959 C C . ASP A 1 123 ? 17.328 -15.516 3.219 1 97.38 123 ASP A C 1
ATOM 961 O O . ASP A 1 123 ? 17.109 -14.367 3.627 1 97.38 123 ASP A O 1
ATOM 965 N N . LYS A 1 124 ? 18.203 -15.859 2.312 1 97.75 124 LYS A N 1
ATOM 966 C CA . LYS A 1 124 ? 19 -14.812 1.684 1 97.75 124 LYS A CA 1
ATOM 967 C C . LYS A 1 124 ? 18.109 -13.82 0.93 1 97.75 124 LYS A C 1
ATOM 969 O O . LYS A 1 124 ? 18.312 -12.609 1.02 1 97.75 124 LYS A O 1
ATOM 974 N N . LEU A 1 125 ? 17.156 -14.305 0.211 1 98.25 125 LEU A N 1
ATOM 975 C CA . LEU A 1 125 ? 16.25 -13.445 -0.529 1 98.25 125 LEU A CA 1
ATOM 976 C C . LEU A 1 125 ? 15.391 -12.617 0.422 1 98.25 125 LEU A C 1
ATOM 978 O O . LEU A 1 125 ? 15.234 -11.406 0.231 1 98.25 125 LEU A O 1
ATOM 982 N N . LYS A 1 126 ? 14.875 -13.305 1.47 1 98.31 126 LYS A N 1
ATOM 983 C CA . LYS A 1 126 ? 14.062 -12.586 2.447 1 98.31 126 LYS A CA 1
ATOM 984 C C . LYS A 1 126 ? 14.836 -11.43 3.064 1 98.31 126 LYS A C 1
ATOM 986 O O . LYS A 1 126 ? 14.281 -10.359 3.307 1 98.31 126 LYS A O 1
ATOM 991 N N . MET A 1 127 ? 16.094 -11.641 3.307 1 97.5 127 MET A N 1
ATOM 992 C CA . MET A 1 127 ? 16.938 -10.617 3.928 1 97.5 127 MET A CA 1
ATOM 993 C C . MET A 1 127 ? 17.125 -9.43 2.998 1 97.5 127 MET A C 1
ATOM 995 O O . MET A 1 127 ? 17.438 -8.32 3.449 1 97.5 127 MET A O 1
ATOM 999 N N . VAL A 1 128 ? 16.984 -9.656 1.711 1 97.25 128 VAL A N 1
ATOM 1000 C CA . VAL A 1 128 ? 17.062 -8.562 0.748 1 97.25 128 VAL A CA 1
ATOM 1001 C C . VAL A 1 128 ? 15.836 -7.66 0.888 1 97.25 128 VAL A C 1
ATOM 1003 O O . VAL A 1 128 ? 15.93 -6.441 0.733 1 97.25 128 VAL A O 1
ATOM 1006 N N . TYR A 1 129 ? 14.68 -8.164 1.241 1 98.44 129 TYR A N 1
ATOM 1007 C CA . TYR A 1 129 ? 13.414 -7.43 1.193 1 98.44 129 TYR A CA 1
ATOM 1008 C C . TYR A 1 129 ? 13.078 -6.84 2.559 1 98.44 129 TYR A C 1
ATOM 1010 O O . TYR A 1 129 ? 12.422 -5.801 2.646 1 98.44 129 TYR A O 1
ATOM 1018 N N . TYR A 1 130 ? 13.578 -7.383 3.668 1 98.38 130 TYR A N 1
ATOM 1019 C CA . TYR A 1 130 ? 13.203 -6.977 5.02 1 98.38 130 TYR A CA 1
ATOM 1020 C C . TYR A 1 130 ? 13.602 -5.531 5.281 1 98.38 130 TYR A C 1
ATOM 1022 O O . TYR A 1 130 ? 12.852 -4.773 5.895 1 98.38 130 TYR A O 1
ATOM 1030 N N . PRO A 1 131 ? 14.758 -5.133 4.805 1 98.19 131 PRO A N 1
ATOM 1031 C CA . PRO A 1 131 ? 15.148 -3.752 5.09 1 98.19 131 PRO A CA 1
ATOM 1032 C C . PRO A 1 131 ? 14.156 -2.734 4.523 1 98.19 131 PRO A C 1
ATOM 1034 O O . PRO A 1 131 ? 13.945 -1.678 5.121 1 98.19 131 PRO A O 1
ATOM 1037 N N . PHE A 1 132 ? 13.547 -3.055 3.436 1 98.38 132 PHE A N 1
ATOM 1038 C CA . PHE A 1 132 ? 12.609 -2.123 2.816 1 98.38 132 PHE A CA 1
ATOM 1039 C C . PHE A 1 132 ? 11.375 -1.934 3.695 1 98.38 132 PHE A C 1
ATOM 1041 O O . PHE A 1 132 ? 10.805 -0.844 3.738 1 98.38 132 PHE A O 1
ATOM 1048 N N . LEU A 1 133 ? 10.977 -2.984 4.352 1 98.62 133 LEU A N 1
ATOM 1049 C CA . LEU A 1 133 ? 9.875 -2.838 5.297 1 98.62 133 LEU A CA 1
ATOM 1050 C C . LEU A 1 133 ? 10.266 -1.917 6.445 1 98.62 133 LEU A C 1
ATOM 1052 O O . LEU A 1 133 ? 9.5 -1.023 6.816 1 98.62 133 LEU A O 1
ATOM 1056 N N . GLY A 1 134 ? 11.484 -2.135 7.016 1 98.5 134 GLY A N 1
ATOM 1057 C CA . GLY A 1 134 ? 11.961 -1.291 8.102 1 98.5 134 GLY A CA 1
ATOM 1058 C C . GLY A 1 134 ? 12.086 0.17 7.711 1 98.5 134 GLY A C 1
ATOM 1059 O O . GLY A 1 134 ? 11.641 1.053 8.445 1 98.5 134 GLY A O 1
ATOM 1060 N N . LEU A 1 135 ? 12.617 0.423 6.559 1 98.75 135 LEU A N 1
ATOM 1061 C CA . LEU A 1 135 ? 12.82 1.789 6.086 1 98.75 135 LEU A CA 1
ATOM 1062 C C . LEU A 1 135 ? 11.484 2.461 5.789 1 98.75 135 LEU A C 1
ATOM 1064 O O . LEU A 1 135 ? 11.312 3.656 6.043 1 98.75 135 LEU A O 1
ATOM 1068 N N . ALA A 1 136 ? 10.57 1.684 5.25 1 98.69 136 ALA A N 1
ATOM 1069 C CA . ALA A 1 136 ? 9.242 2.201 4.957 1 98.69 136 ALA A CA 1
ATOM 1070 C C . ALA A 1 136 ? 8.508 2.602 6.234 1 98.69 136 ALA A C 1
ATOM 1072 O O . ALA A 1 136 ? 7.852 3.645 6.281 1 98.69 136 ALA A O 1
ATOM 1073 N N . MET A 1 137 ? 8.633 1.814 7.227 1 98.38 137 MET A N 1
ATOM 1074 C CA . MET A 1 137 ? 8.008 2.131 8.508 1 98.38 137 MET A CA 1
ATOM 1075 C C . MET A 1 137 ? 8.641 3.369 9.133 1 98.38 137 MET A C 1
ATOM 1077 O O . MET A 1 137 ? 7.949 4.199 9.727 1 98.38 137 MET A O 1
ATOM 1081 N N . LEU A 1 138 ? 9.938 3.496 8.984 1 98.25 138 LEU A N 1
ATOM 1082 C CA . LEU A 1 138 ? 10.617 4.691 9.461 1 98.25 138 LEU A CA 1
ATOM 1083 C C . LEU A 1 138 ? 10.141 5.93 8.711 1 98.25 138 LEU A C 1
ATOM 1085 O O . LEU A 1 138 ? 9.961 6.992 9.312 1 98.25 138 LEU A O 1
ATOM 1089 N N . ALA A 1 139 ? 9.961 5.738 7.43 1 98.44 139 ALA A N 1
ATOM 1090 C CA . ALA A 1 139 ? 9.469 6.863 6.637 1 98.44 139 ALA A CA 1
ATOM 1091 C C . ALA A 1 139 ? 8.07 7.281 7.086 1 98.44 139 ALA A C 1
ATOM 1093 O O . ALA A 1 139 ? 7.773 8.477 7.184 1 98.44 139 ALA A O 1
ATOM 1094 N N . THR A 1 140 ? 7.262 6.324 7.352 1 98 140 THR A N 1
ATOM 1095 C CA . THR A 1 140 ? 5.918 6.621 7.836 1 98 140 THR A CA 1
ATOM 1096 C C . THR A 1 140 ? 5.98 7.363 9.172 1 98 140 THR A C 1
ATOM 1098 O O . THR A 1 140 ? 5.293 8.367 9.352 1 98 140 THR A O 1
ATOM 1101 N N . LEU A 1 141 ? 6.828 6.934 10.039 1 96.12 141 LEU A N 1
ATOM 1102 C CA . LEU A 1 141 ? 6.984 7.566 11.344 1 96.12 141 LEU A CA 1
ATOM 1103 C C . LEU A 1 141 ? 7.527 8.984 11.203 1 96.12 141 LEU A C 1
ATOM 1105 O O . LEU A 1 141 ? 7.055 9.906 11.867 1 96.12 141 LEU A O 1
ATOM 1109 N N . ARG A 1 142 ? 8.492 9.109 10.305 1 96.25 142 ARG A N 1
ATOM 1110 C CA . ARG A 1 142 ? 9.07 10.43 10.078 1 96.25 142 ARG A CA 1
ATOM 1111 C C . ARG A 1 142 ? 8.031 11.406 9.555 1 96.25 142 ARG A C 1
ATOM 1113 O O . ARG A 1 142 ? 8.047 12.586 9.898 1 96.25 142 ARG A O 1
ATOM 1120 N N . GLY A 1 143 ? 7.176 10.867 8.719 1 95.31 143 GLY A N 1
ATOM 1121 C CA . GLY A 1 143 ? 6.121 11.711 8.172 1 95.31 143 GLY A CA 1
ATOM 1122 C C . GLY A 1 143 ? 5.113 12.156 9.211 1 95.31 143 GLY A C 1
ATOM 1123 O O . GLY A 1 143 ? 4.371 13.117 8.992 1 95.31 143 GLY A O 1
ATOM 1124 N N . MET A 1 144 ? 5.074 11.508 10.352 1 93.56 144 MET A N 1
ATOM 1125 C CA . MET A 1 144 ? 4.137 11.844 11.422 1 93.56 144 MET A CA 1
ATOM 1126 C C . MET A 1 144 ? 4.742 12.867 12.375 1 93.56 144 MET A C 1
ATOM 1128 O O . MET A 1 144 ? 4.035 13.445 13.203 1 93.56 144 MET A O 1
ATOM 1132 N N . LEU A 1 145 ? 5.996 13.07 12.234 1 90.31 145 LEU A N 1
ATOM 1133 C CA . LEU A 1 145 ? 6.676 14.055 13.07 1 90.31 145 LEU A CA 1
ATOM 1134 C C . LEU A 1 145 ? 6.633 15.438 12.438 1 90.31 145 LEU A C 1
ATOM 1136 O O . LEU A 1 145 ? 6.707 15.562 11.211 1 90.31 145 LEU A O 1
ATOM 1140 N N . PRO A 1 146 ? 6.477 16.484 13.344 1 78.56 146 PRO A N 1
ATOM 1141 C CA . PRO A 1 146 ? 6.422 17.844 12.82 1 78.56 146 PRO A CA 1
ATOM 1142 C C . PRO A 1 146 ? 7.703 18.234 12.086 1 78.56 146 PRO A C 1
ATOM 1144 O O . PRO A 1 146 ? 8.773 17.703 12.359 1 78.56 146 PRO A O 1
ATOM 1147 N N . SER A 1 147 ? 7.516 18.953 11.016 1 68.44 147 SER A N 1
ATOM 1148 C CA . SER A 1 147 ? 8.648 19.453 10.242 1 68.44 147 SER A CA 1
ATOM 1149 C C . SER A 1 147 ? 9.523 20.375 11.078 1 68.44 147 SER A C 1
ATOM 1151 O O . SER A 1 147 ? 9.016 21.312 11.711 1 68.44 147 SER A O 1
ATOM 1153 N N . SER A 1 148 ? 10.375 19.906 11.844 1 57.22 148 SER A N 1
ATOM 1154 C CA . SER A 1 148 ? 11.25 20.766 12.633 1 57.22 148 SER A CA 1
ATOM 1155 C C . SER A 1 148 ? 12.062 21.703 11.742 1 57.22 148 SER A C 1
ATOM 1157 O O . SER A 1 148 ? 13.055 22.281 12.188 1 57.22 148 SER A O 1
ATOM 1159 N N . PHE A 1 149 ? 11.805 21.766 10.477 1 50.88 149 PHE A N 1
ATOM 1160 C CA . PHE A 1 149 ? 12.789 22.547 9.734 1 50.88 149 PHE A CA 1
ATOM 1161 C C . PHE A 1 149 ? 12.742 24.016 10.141 1 50.88 149 PHE A C 1
ATOM 1163 O O . PHE A 1 149 ? 11.711 24.672 9.977 1 50.88 149 PHE A O 1
ATOM 1170 N N . LYS A 1 150 ? 13.078 24.25 11.383 1 45.19 150 LYS A N 1
ATOM 1171 C CA . LYS A 1 150 ? 13.336 25.641 11.727 1 45.19 150 LYS A CA 1
ATOM 1172 C C . LYS A 1 150 ? 14.102 26.344 10.617 1 45.19 150 LYS A C 1
ATOM 1174 O O . LYS A 1 150 ? 15.094 25.812 10.109 1 45.19 150 LYS A O 1
ATOM 1179 N N . THR A 1 151 ? 13.422 27.047 9.82 1 40.53 151 THR A N 1
ATOM 1180 C CA . THR A 1 151 ? 14.086 28.125 9.109 1 40.53 151 THR A CA 1
ATOM 1181 C C . THR A 1 151 ? 15.133 28.797 10 1 40.53 151 THR A C 1
ATOM 1183 O O . THR A 1 151 ? 14.797 29.391 11.023 1 40.53 151 THR A O 1
ATOM 1186 N N . ALA A 1 152 ? 16.156 28.219 10.289 1 37.94 152 ALA A N 1
ATOM 1187 C CA . ALA A 1 152 ? 17.219 29.062 10.836 1 37.94 152 ALA A CA 1
ATOM 1188 C C . ALA A 1 152 ? 17.25 30.422 10.141 1 37.94 152 ALA A C 1
ATOM 1190 O O . ALA A 1 152 ? 17.594 30.516 8.961 1 37.94 152 ALA A O 1
ATOM 1191 N N . ALA A 1 153 ? 16.234 31.219 10.359 1 36.53 153 ALA A N 1
ATOM 1192 C CA . ALA A 1 153 ? 16.438 32.625 10.062 1 36.53 153 ALA A CA 1
ATOM 1193 C C . ALA A 1 153 ? 17.844 33.062 10.414 1 36.53 153 ALA A C 1
ATOM 1195 O O . ALA A 1 153 ? 18.266 32.969 11.578 1 36.53 153 ALA A O 1
ATOM 1196 N N . ILE A 1 154 ? 18.797 32.719 9.648 1 37.31 154 ILE A N 1
ATOM 1197 C CA . ILE A 1 154 ? 20.062 33.469 9.758 1 37.31 154 ILE A CA 1
ATOM 1198 C C . ILE A 1 154 ? 19.781 34.938 10.039 1 37.31 154 ILE A C 1
ATOM 1200 O O . ILE A 1 154 ? 19.172 35.625 9.219 1 37.31 154 ILE A O 1
ATOM 1204 N N . GLY A 1 155 ? 19.156 35.219 11.102 1 32.97 155 GLY A N 1
ATOM 1205 C CA . GLY A 1 155 ? 19.109 36.594 11.562 1 32.97 155 GLY A CA 1
ATOM 1206 C C . GLY A 1 155 ? 20.297 37.406 11.086 1 32.97 155 GLY A C 1
ATOM 1207 O O . GLY A 1 155 ? 21.438 36.938 11.07 1 32.97 155 GLY A O 1
ATOM 1208 N N . LYS A 1 156 ? 20.094 38.219 10.023 1 38.28 156 LYS A N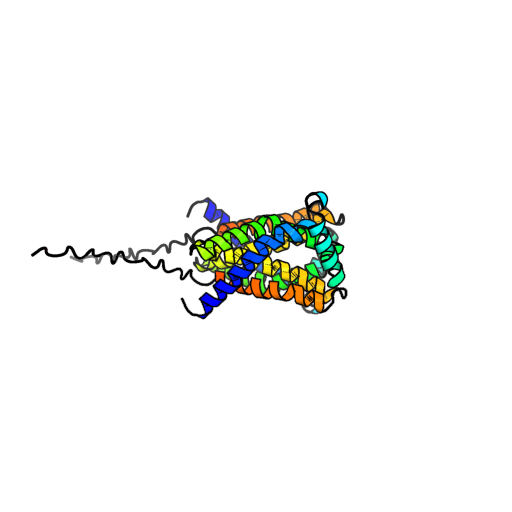 1
ATOM 1209 C CA . LYS A 1 156 ? 20.953 39.281 9.516 1 38.28 156 LYS A CA 1
ATOM 1210 C C . LYS A 1 156 ? 21.719 39.938 10.656 1 38.28 156 LYS A C 1
ATOM 1212 O O . LYS A 1 156 ? 21.141 40.719 11.43 1 38.28 156 LYS A O 1
ATOM 1217 N N . SER A 1 157 ? 22.359 39.156 11.469 1 40.22 157 SER A N 1
ATOM 1218 C CA . SER A 1 157 ? 23.156 39.875 12.445 1 40.22 157 SER A CA 1
ATOM 1219 C C . SER A 1 157 ? 24.047 40.938 11.766 1 40.22 157 SER A C 1
ATOM 1221 O O . SER A 1 157 ? 25.25 40.969 11.992 1 40.22 157 SER A O 1
ATOM 1223 N N . ALA A 1 158 ? 23.938 41.062 10.344 1 38.94 158 ALA A N 1
ATOM 1224 C CA . ALA A 1 158 ? 24.984 41.938 9.852 1 38.94 158 ALA A CA 1
ATOM 1225 C C . ALA A 1 158 ? 24.812 43.344 10.406 1 38.94 158 ALA A C 1
ATOM 1227 O O . ALA A 1 158 ? 24.016 44.125 9.898 1 38.94 158 ALA A O 1
ATOM 1228 N N . ARG A 1 159 ? 24.422 43.5 11.688 1 36.34 159 ARG A N 1
ATOM 1229 C CA . ARG A 1 159 ? 24.531 44.906 12.109 1 36.34 159 ARG A CA 1
ATOM 1230 C C . ARG A 1 159 ? 25.891 45.5 11.742 1 36.34 159 ARG A C 1
ATOM 1232 O O . ARG A 1 159 ? 26.922 45.031 12.25 1 36.34 159 ARG A O 1
ATOM 1239 N N . VAL A 1 160 ? 26.125 45.594 10.406 1 38.81 160 VAL A N 1
ATOM 1240 C CA . VAL A 1 160 ? 27.266 46.375 9.938 1 38.81 160 VAL A CA 1
ATOM 1241 C C . VAL A 1 160 ? 27.469 47.594 10.852 1 38.81 160 VAL A C 1
ATOM 1243 O O . VAL A 1 160 ? 26.562 48.406 11.047 1 38.81 160 VAL A O 1
ATOM 1246 N N . ALA A 1 161 ? 28.266 47.5 12 1 40.09 161 ALA A N 1
ATOM 1247 C CA . ALA A 1 161 ? 28.891 48.5 12.867 1 40.09 161 ALA A CA 1
ATOM 1248 C C . ALA A 1 161 ? 29.281 49.719 12.07 1 40.09 161 ALA A C 1
ATOM 1250 O O . ALA A 1 161 ? 30.125 49.656 11.164 1 40.09 161 ALA A O 1
ATOM 1251 N N . ARG A 1 162 ? 28.281 50.5 11.641 1 39.09 162 ARG A N 1
ATOM 1252 C CA . ARG A 1 162 ? 28.578 51.844 11.156 1 39.09 162 ARG A CA 1
ATOM 1253 C C . ARG A 1 162 ? 29.672 52.5 11.992 1 39.09 162 ARG A C 1
ATOM 1255 O O . ARG A 1 162 ? 29.5 52.719 13.188 1 39.09 162 ARG A O 1
ATOM 1262 N N . LYS A 1 163 ? 30.969 52 11.812 1 40.16 163 LYS A N 1
ATOM 1263 C CA . LYS A 1 163 ? 32.125 52.688 12.352 1 40.16 163 LYS A CA 1
ATOM 1264 C C . LYS A 1 163 ? 31.953 54.219 12.305 1 40.16 163 LYS A C 1
ATOM 1266 O O . LYS A 1 163 ? 31.766 54.781 11.227 1 40.16 163 LYS A O 1
ATOM 1271 N N . LYS A 1 164 ? 31.375 54.844 13.344 1 38.78 164 LYS A N 1
ATOM 1272 C CA . LYS A 1 164 ? 31.422 56.25 13.68 1 38.78 164 LYS A CA 1
ATOM 1273 C C . LYS A 1 164 ? 32.844 56.812 13.469 1 38.78 164 LYS A C 1
ATOM 1275 O O . LYS A 1 164 ? 33.781 56.406 14.148 1 38.78 164 LYS A O 1
ATOM 1280 N N . ARG A 1 165 ? 33.406 56.812 12.273 1 37.62 165 ARG A N 1
ATOM 1281 C CA . ARG A 1 165 ? 34.625 57.656 12.234 1 37.62 165 ARG A CA 1
ATOM 1282 C C . ARG A 1 165 ? 34.375 59 12.93 1 37.62 165 ARG A C 1
ATOM 1284 O O . ARG A 1 165 ? 33.469 59.75 12.547 1 37.62 165 ARG A O 1
ATOM 1291 N N . ALA A 1 166 ? 34.812 58.969 14.102 1 32.22 166 ALA A N 1
ATOM 1292 C CA . ALA A 1 166 ? 35.281 60.188 14.688 1 32.22 166 ALA A CA 1
ATOM 1293 C C . ALA A 1 166 ? 36.438 60.781 13.875 1 32.22 166 ALA A C 1
ATOM 1295 O O . ALA A 1 166 ? 37.281 60.031 13.375 1 32.22 166 ALA A O 1
ATOM 1296 N N . MET B 1 1 ? -15.672 25.766 4.418 1 57.25 1 MET B N 1
ATOM 1297 C CA . MET B 1 1 ? -15.094 24.703 3.602 1 57.25 1 MET B CA 1
ATOM 1298 C C . MET B 1 1 ? -15.977 24.391 2.398 1 57.25 1 MET B C 1
ATOM 1300 O O . MET B 1 1 ? -17.203 24.484 2.486 1 57.25 1 MET B O 1
ATOM 1304 N N . GLY B 1 2 ? -15.477 24.422 1.08 1 72.06 2 GLY B N 1
ATOM 1305 C CA . GLY B 1 2 ? -16.344 24.422 -0.083 1 72.06 2 GLY B CA 1
ATOM 1306 C C . GLY B 1 2 ? -17.25 23.203 -0.147 1 72.06 2 GLY B C 1
ATOM 1307 O O . GLY B 1 2 ? -17.094 22.266 0.638 1 72.06 2 GLY B O 1
ATOM 1308 N N . CYS B 1 3 ? -18.375 23.328 -0.7 1 86.19 3 CYS B N 1
ATOM 1309 C CA . CYS B 1 3 ? -19.375 22.297 -0.971 1 86.19 3 CYS B CA 1
ATOM 1310 C C . CYS B 1 3 ? -18.719 21 -1.41 1 86.19 3 CYS B C 1
ATOM 1312 O O . CYS B 1 3 ? -19.125 19.922 -0.995 1 86.19 3 CYS B O 1
ATOM 1314 N N . VAL B 1 4 ? -17.594 21.047 -2.076 1 90.12 4 VAL B N 1
ATOM 1315 C CA . VAL B 1 4 ? -16.906 19.875 -2.621 1 90.12 4 VAL B CA 1
ATOM 1316 C C . VAL B 1 4 ? -16.266 19.094 -1.489 1 90.12 4 VAL B C 1
ATOM 1318 O O . VAL B 1 4 ? -16.344 17.859 -1.463 1 90.12 4 VAL B O 1
ATOM 1321 N N . VAL B 1 5 ? -15.766 19.734 -0.509 1 91.56 5 VAL B N 1
ATOM 1322 C CA . VAL B 1 5 ? -15.086 19.062 0.596 1 91.56 5 VAL B CA 1
ATOM 1323 C C . VAL B 1 5 ? -16.109 18.391 1.503 1 91.56 5 VAL B C 1
ATOM 1325 O O . VAL B 1 5 ? -15.867 17.312 2.039 1 91.56 5 VAL B O 1
ATOM 1328 N N . LYS B 1 6 ? -17.25 19 1.595 1 92.25 6 LYS B N 1
ATOM 1329 C CA . LYS B 1 6 ? -18.312 18.406 2.406 1 92.25 6 LYS B CA 1
ATOM 1330 C C . LYS B 1 6 ? -18.797 17.094 1.795 1 92.25 6 LYS B C 1
ATOM 1332 O O . LYS B 1 6 ? -19.047 16.125 2.512 1 92.25 6 LYS B O 1
ATOM 1337 N N . VAL B 1 7 ? -18.953 17.141 0.562 1 95.19 7 VAL B N 1
ATOM 1338 C CA . VAL B 1 7 ? -19.391 15.93 -0.132 1 95.19 7 VAL B CA 1
ATOM 1339 C C . VAL B 1 7 ? -18.312 14.852 -0.021 1 95.19 7 VAL B C 1
ATOM 1341 O O . VAL B 1 7 ? -18.625 13.688 0.242 1 95.19 7 VAL B O 1
ATOM 1344 N N . LEU B 1 8 ? -17.109 15.273 -0.203 1 96.19 8 LEU B N 1
ATOM 1345 C CA . LEU B 1 8 ? -15.992 14.352 -0.073 1 96.19 8 LEU B CA 1
ATOM 1346 C C . LEU B 1 8 ? -15.953 13.734 1.322 1 96.19 8 LEU B C 1
ATOM 1348 O O . LEU B 1 8 ? -15.781 12.523 1.467 1 96.19 8 LEU B O 1
ATOM 1352 N N . ASP B 1 9 ? -16.141 14.547 2.324 1 96.56 9 ASP B N 1
ATOM 1353 C CA . ASP B 1 9 ? -16.125 14.062 3.703 1 96.56 9 ASP B CA 1
ATOM 1354 C C . ASP B 1 9 ? -17.266 13.07 3.947 1 96.56 9 ASP B C 1
ATOM 1356 O O . ASP B 1 9 ? -17.078 12.07 4.648 1 96.56 9 ASP B O 1
ATOM 1360 N N . ALA B 1 10 ? -18.391 13.359 3.344 1 97.19 10 ALA B N 1
ATOM 1361 C CA . ALA B 1 10 ? -19.531 12.461 3.502 1 97.19 10 ALA B CA 1
ATOM 1362 C C . ALA B 1 10 ? -19.25 11.109 2.852 1 97.19 10 ALA B C 1
ATOM 1364 O O . ALA B 1 10 ? -19.562 10.062 3.426 1 97.19 10 ALA B O 1
ATOM 1365 N N . VAL B 1 11 ? -18.688 11.094 1.682 1 98.31 11 VAL B N 1
ATOM 1366 C CA . VAL B 1 11 ? -18.359 9.875 0.954 1 98.31 11 VAL B CA 1
ATOM 1367 C C . VAL B 1 11 ? -17.328 9.07 1.736 1 98.31 11 VAL B C 1
ATOM 1369 O O . VAL B 1 11 ? -17.469 7.855 1.89 1 98.31 11 VAL B O 1
ATOM 1372 N N . LEU B 1 12 ? -16.391 9.781 2.244 1 98.5 12 LEU B N 1
ATOM 1373 C CA . LEU B 1 12 ? -15.32 9.094 2.971 1 98.5 12 LEU B CA 1
ATOM 1374 C C . LEU B 1 12 ? -15.82 8.57 4.309 1 98.5 12 LEU B C 1
ATOM 1376 O O . LEU B 1 12 ? -15.375 7.523 4.777 1 98.5 12 LEU B O 1
ATOM 1380 N N . LEU B 1 13 ? -16.75 9.32 4.914 1 98.44 13 LEU B N 1
ATOM 1381 C CA . LEU B 1 13 ? -17.344 8.836 6.148 1 98.44 13 LEU B CA 1
ATOM 1382 C C . LEU B 1 13 ? -18.031 7.488 5.926 1 98.44 13 LEU B C 1
ATOM 1384 O O . LEU B 1 13 ? -17.859 6.562 6.723 1 98.44 13 LEU B O 1
ATOM 1388 N N . LEU B 1 14 ? -18.75 7.398 4.891 1 98.56 14 LEU B N 1
ATOM 1389 C CA . LEU B 1 14 ? -19.422 6.148 4.551 1 98.56 14 LEU B CA 1
ATOM 1390 C C . LEU B 1 14 ? -18.406 5.055 4.246 1 98.56 14 LEU B C 1
ATOM 1392 O O . LEU B 1 14 ? -18.578 3.906 4.652 1 98.56 14 LEU B O 1
ATOM 1396 N N . PHE B 1 15 ? -17.406 5.387 3.508 1 98.75 15 PHE B N 1
ATOM 1397 C CA . PHE B 1 15 ? -16.344 4.453 3.16 1 98.75 15 PHE B CA 1
ATOM 1398 C C . PHE B 1 15 ? -15.695 3.875 4.414 1 98.75 15 PHE B C 1
ATOM 1400 O O . PHE B 1 15 ? -15.57 2.656 4.547 1 98.75 15 PHE B O 1
ATOM 1407 N N . PHE B 1 16 ? -15.312 4.754 5.348 1 98.81 16 PHE B N 1
ATOM 1408 C CA . PHE B 1 16 ? -14.664 4.309 6.578 1 98.81 16 PHE B CA 1
ATOM 1409 C C . PHE B 1 16 ? -15.625 3.484 7.426 1 98.81 16 PHE B C 1
ATOM 1411 O O . PHE B 1 16 ? -15.227 2.508 8.062 1 98.81 16 PHE B O 1
ATOM 1418 N N . LEU B 1 17 ? -16.906 3.889 7.449 1 98.56 17 LEU B N 1
ATOM 1419 C CA . LEU B 1 17 ? -17.906 3.143 8.203 1 98.56 17 LEU B CA 1
ATOM 1420 C C . LEU B 1 17 ? -18.047 1.726 7.656 1 98.56 17 LEU B C 1
ATOM 1422 O O . LEU B 1 17 ? -18 0.755 8.414 1 98.56 17 LEU B O 1
ATOM 1426 N N . ILE B 1 18 ? -18.156 1.614 6.375 1 98.19 18 ILE B N 1
ATOM 1427 C CA . ILE B 1 18 ? -18.328 0.313 5.738 1 98.19 18 ILE B CA 1
ATOM 1428 C C . ILE B 1 18 ? -17.078 -0.542 5.977 1 98.19 18 ILE B C 1
ATOM 1430 O O . ILE B 1 18 ? -17.188 -1.717 6.336 1 98.19 18 ILE B O 1
ATOM 1434 N N . MET B 1 19 ? -15.953 0.035 5.848 1 98.56 19 MET B N 1
ATOM 1435 C CA . MET B 1 19 ? -14.719 -0.729 5.996 1 98.56 19 MET B CA 1
ATOM 1436 C C . MET B 1 19 ? -14.523 -1.169 7.445 1 98.56 19 MET B C 1
ATOM 1438 O O . MET B 1 19 ? -13.984 -2.246 7.703 1 98.56 19 MET B O 1
ATOM 1442 N N . SER B 1 20 ? -14.945 -0.329 8.375 1 98.56 20 SER B N 1
ATOM 1443 C CA . SER B 1 20 ? -14.828 -0.67 9.789 1 98.56 20 SER B CA 1
ATOM 1444 C C . SER B 1 20 ? -15.633 -1.922 10.125 1 98.56 20 SER B C 1
ATOM 1446 O O . SER B 1 20 ? -15.273 -2.678 11.031 1 98.56 20 SER B O 1
ATOM 1448 N N . ILE B 1 21 ? -16.641 -2.201 9.359 1 97.94 21 ILE B N 1
ATOM 1449 C CA . ILE B 1 21 ? -17.531 -3.342 9.594 1 97.94 21 ILE B CA 1
ATOM 1450 C C . ILE B 1 21 ? -17.078 -4.523 8.734 1 97.94 21 ILE B C 1
ATOM 1452 O O . ILE B 1 21 ? -16.922 -5.637 9.242 1 97.94 21 ILE B O 1
ATOM 1456 N N . VAL B 1 22 ? -16.75 -4.273 7.535 1 97.31 22 VAL B N 1
ATOM 1457 C CA . VAL B 1 22 ? -16.531 -5.32 6.543 1 97.31 22 VAL B CA 1
ATOM 1458 C C . VAL B 1 22 ? -15.188 -6 6.805 1 97.31 22 VAL B C 1
ATOM 1460 O O . VAL B 1 22 ? -15.062 -7.219 6.684 1 97.31 22 VAL B O 1
ATOM 1463 N N . ILE B 1 23 ? -14.141 -5.262 7.207 1 98.25 23 ILE B N 1
ATOM 1464 C CA . ILE B 1 23 ? -12.797 -5.809 7.344 1 98.25 23 ILE B CA 1
ATOM 1465 C C . ILE B 1 23 ? -12.789 -6.898 8.414 1 98.25 23 ILE B C 1
ATOM 1467 O O . ILE B 1 23 ? -12.383 -8.031 8.148 1 98.25 23 ILE B O 1
ATOM 1471 N N . PRO B 1 24 ? -13.289 -6.672 9.602 1 97.44 24 PRO B N 1
ATOM 1472 C CA . PRO B 1 24 ? -13.211 -7.715 10.625 1 97.44 24 PRO B CA 1
ATOM 1473 C C . PRO B 1 24 ? -14.219 -8.844 10.398 1 97.44 24 PRO B C 1
ATOM 1475 O O . PRO B 1 24 ? -13.984 -9.977 10.82 1 97.44 24 PRO B O 1
ATOM 1478 N N . LEU B 1 25 ? -15.305 -8.625 9.648 1 96.56 25 LEU B N 1
ATOM 1479 C CA . LEU B 1 25 ? -16.359 -9.625 9.516 1 96.56 25 LEU B CA 1
ATOM 1480 C C . LEU B 1 25 ? -16.156 -10.469 8.266 1 96.56 25 LEU B C 1
ATOM 1482 O O . LEU B 1 25 ? -16.547 -11.641 8.234 1 96.56 25 LEU B O 1
ATOM 1486 N N . PHE B 1 26 ? -15.586 -9.836 7.262 1 96.5 26 PHE B N 1
ATOM 1487 C CA . PHE B 1 26 ? -15.523 -10.523 5.977 1 96.5 26 PHE B CA 1
ATOM 1488 C C . PHE B 1 26 ? -14.07 -10.773 5.57 1 96.5 26 PHE B C 1
ATOM 1490 O O . PHE B 1 26 ? -13.641 -11.922 5.469 1 96.5 26 PHE B O 1
ATOM 1497 N N . ASP B 1 27 ? -13.289 -9.703 5.473 1 97.12 27 ASP B N 1
ATOM 1498 C CA . ASP B 1 27 ? -11.914 -9.844 4.992 1 97.12 27 ASP B CA 1
ATOM 1499 C C . ASP B 1 27 ? -11.086 -10.703 5.945 1 97.12 27 ASP B C 1
ATOM 1501 O O . ASP B 1 27 ? -10.266 -11.508 5.508 1 97.12 27 ASP B O 1
ATOM 1505 N N . ALA B 1 28 ? -11.359 -10.578 7.168 1 96.94 28 ALA B N 1
ATOM 1506 C CA . ALA B 1 28 ? -10.555 -11.25 8.18 1 96.94 28 ALA B CA 1
ATOM 1507 C C . ALA B 1 28 ? -10.734 -12.766 8.117 1 96.94 28 ALA B C 1
ATOM 1509 O O . ALA B 1 28 ? -9.898 -13.516 8.633 1 96.94 28 ALA B O 1
ATOM 1510 N N . GLN B 1 29 ? -11.773 -13.242 7.516 1 96.06 29 GLN B N 1
ATOM 1511 C CA . GLN B 1 29 ? -12.008 -14.672 7.371 1 96.06 29 GLN B CA 1
ATOM 1512 C C . GLN B 1 29 ? -10.938 -15.32 6.5 1 96.06 29 GLN B C 1
ATOM 1514 O O . GLN B 1 29 ? -10.773 -16.547 6.516 1 96.06 29 GLN B O 1
ATOM 1519 N N . CYS B 1 30 ? -10.18 -14.5 5.773 1 95.62 30 CYS B N 1
ATOM 1520 C CA . CYS B 1 30 ? -9.102 -15.008 4.941 1 95.62 30 CYS B CA 1
ATOM 1521 C C . CYS B 1 30 ? -7.875 -15.352 5.781 1 95.62 30 CYS B C 1
ATOM 1523 O O . CYS B 1 30 ? -7 -16.094 5.34 1 95.62 30 CYS B O 1
ATOM 1525 N N . CYS B 1 31 ? -7.82 -14.805 6.977 1 95.5 31 CYS B N 1
ATOM 1526 C CA . CYS B 1 31 ? -6.621 -14.961 7.789 1 95.5 31 CYS B CA 1
ATOM 1527 C C . CYS B 1 31 ? -6.934 -15.672 9.094 1 95.5 31 CYS B C 1
ATOM 1529 O O . CYS B 1 31 ? -6.035 -16.219 9.742 1 95.5 31 CYS B O 1
ATOM 1531 N N . LEU B 1 32 ? -8.164 -15.688 9.484 1 95.31 32 LEU B N 1
ATOM 1532 C CA . LEU B 1 32 ? -8.555 -16.266 10.766 1 95.31 32 LEU B CA 1
ATOM 1533 C C . LEU B 1 32 ? -9.398 -17.516 10.562 1 95.31 32 LEU B C 1
ATOM 1535 O O . LEU B 1 32 ? -10.094 -17.641 9.555 1 95.31 32 LEU B O 1
ATOM 1539 N N . PRO B 1 33 ? -9.344 -18.453 11.555 1 94.31 33 PRO B N 1
ATOM 1540 C CA . PRO B 1 33 ? -10.164 -19.656 11.453 1 94.31 33 PRO B CA 1
ATOM 1541 C C . PRO B 1 33 ? -11.656 -19.344 11.398 1 94.31 33 PRO B C 1
ATOM 1543 O O . PRO B 1 33 ? -12.133 -18.438 12.078 1 94.31 33 PRO B O 1
ATOM 1546 N N . GLN B 1 34 ? -12.281 -20.141 10.594 1 91.88 34 GLN B N 1
ATOM 1547 C CA . GLN B 1 34 ? -13.711 -19.938 10.375 1 91.88 34 GLN B CA 1
ATOM 1548 C C . GLN B 1 34 ? -14.508 -20.188 11.656 1 91.88 34 GLN B C 1
ATOM 1550 O O . GLN B 1 34 ? -15.633 -19.719 11.797 1 91.88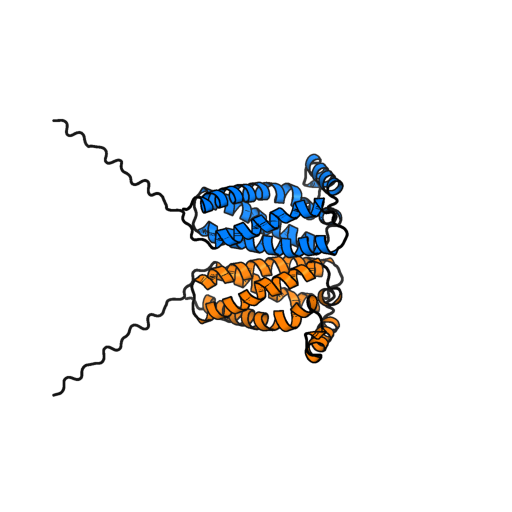 34 GLN B O 1
ATOM 1555 N N . GLU B 1 35 ? -13.953 -20.844 12.562 1 93.06 35 GLU B N 1
ATOM 1556 C CA . GLU B 1 35 ? -14.625 -21.203 13.805 1 93.06 35 GLU B CA 1
ATOM 1557 C C . GLU B 1 35 ? -14.906 -19.969 14.656 1 93.06 35 GLU B C 1
ATOM 1559 O O . GLU B 1 35 ? -15.766 -20 15.539 1 93.06 35 GLU B O 1
ATOM 1564 N N . PHE B 1 36 ? -14.125 -18.953 14.367 1 94.31 36 PHE B N 1
ATOM 1565 C CA . PHE B 1 36 ? -14.297 -17.734 15.141 1 94.31 36 PHE B CA 1
ATOM 1566 C C . PHE B 1 36 ? -15.5 -16.938 14.641 1 94.31 36 PHE B C 1
ATOM 1568 O O . PHE B 1 36 ? -15.891 -15.945 15.258 1 94.31 36 PHE B O 1
ATOM 1575 N N . TYR B 1 37 ? -16.125 -17.406 13.539 1 95.81 37 TYR B N 1
ATOM 1576 C CA . TYR B 1 37 ? -17.203 -16.656 12.914 1 95.81 37 TYR B CA 1
ATOM 1577 C C . TYR B 1 37 ? -18.516 -17.438 12.93 1 95.81 37 TYR B C 1
ATOM 1579 O O . TYR B 1 37 ? -18.5 -18.672 12.773 1 95.81 37 TYR B O 1
ATOM 1587 N N . PRO B 1 38 ? -19.609 -16.719 13.117 1 95.31 38 PRO B N 1
ATOM 1588 C CA . PRO B 1 38 ? -20.906 -17.391 12.961 1 95.31 38 PRO B CA 1
ATOM 1589 C C . PRO B 1 38 ? -21.078 -18.016 11.57 1 95.31 38 PRO B C 1
ATOM 1591 O O . PRO B 1 38 ? -20.609 -17.438 10.578 1 95.31 38 PRO B O 1
ATOM 1594 N N . LYS B 1 39 ? -21.812 -19.078 11.539 1 96.44 39 LYS B N 1
ATOM 1595 C CA . LYS B 1 39 ? -22.031 -19.797 10.289 1 96.44 39 LYS B CA 1
ATOM 1596 C C . LYS B 1 39 ? -22.672 -18.891 9.234 1 96.44 39 LYS B C 1
ATOM 1598 O O . LYS B 1 39 ? -22.375 -19.016 8.047 1 96.44 39 LYS B O 1
ATOM 1603 N N . ALA B 1 40 ? -23.516 -18 9.641 1 96.44 40 ALA B N 1
ATOM 1604 C CA . ALA B 1 40 ? -24.203 -17.109 8.719 1 96.44 40 ALA B CA 1
ATOM 1605 C C . ALA B 1 40 ? -23.203 -16.25 7.945 1 96.44 40 ALA B C 1
ATOM 1607 O O . ALA B 1 40 ? -23.375 -15.992 6.754 1 96.44 40 ALA B O 1
ATOM 1608 N N . LEU B 1 41 ? -22.172 -15.836 8.609 1 96.25 41 LEU B N 1
ATOM 1609 C CA . LEU B 1 41 ? -21.172 -14.992 7.977 1 96.25 41 LEU B CA 1
ATOM 1610 C C . LEU B 1 41 ? -20.281 -15.82 7.051 1 96.25 41 LEU B C 1
ATOM 1612 O O . LEU B 1 41 ? -19.891 -15.352 5.977 1 96.25 41 LEU B O 1
ATOM 1616 N N . VAL B 1 42 ? -19.953 -16.953 7.484 1 97 42 VAL B N 1
ATOM 1617 C CA . VAL B 1 42 ? -19.156 -17.859 6.672 1 97 42 VAL B CA 1
ATOM 1618 C C . VAL B 1 42 ? -19.906 -18.219 5.395 1 97 42 VAL B C 1
ATOM 1620 O O . VAL B 1 42 ? -19.344 -18.203 4.301 1 97 42 VAL B O 1
ATOM 1623 N N . ASP B 1 43 ? -21.188 -18.438 5.516 1 96.75 43 ASP B N 1
ATOM 1624 C CA . ASP B 1 43 ? -22.016 -18.766 4.367 1 96.75 43 ASP B CA 1
ATOM 1625 C C . ASP B 1 43 ? -22.141 -17.562 3.422 1 96.75 43 ASP B C 1
ATOM 1627 O O . ASP B 1 43 ? -22.188 -17.734 2.201 1 96.75 43 ASP B O 1
ATOM 1631 N N . LEU B 1 44 ? -22.25 -16.453 4.02 1 95.62 44 LEU B N 1
ATOM 1632 C CA . LEU B 1 44 ? -22.328 -15.25 3.209 1 95.62 44 LEU B CA 1
ATOM 1633 C C . LEU B 1 44 ? -21.062 -15.047 2.395 1 95.62 44 LEU B C 1
ATOM 1635 O O . LEU B 1 44 ? -21.125 -14.656 1.229 1 95.62 44 LEU B O 1
ATOM 1639 N N . ASN B 1 45 ? -20 -15.227 3.014 1 96.31 45 ASN B N 1
ATOM 1640 C CA . ASN B 1 45 ? -18.703 -15.109 2.326 1 96.31 45 ASN B CA 1
ATOM 1641 C C . ASN B 1 45 ? -18.578 -16.141 1.202 1 96.31 45 ASN B C 1
ATOM 1643 O O . ASN B 1 45 ? -18.094 -15.812 0.12 1 96.31 45 ASN B O 1
ATOM 1647 N N . SER B 1 46 ? -18.969 -17.328 1.419 1 95.62 46 SER B N 1
ATOM 1648 C CA . SER B 1 46 ? -18.953 -18.375 0.41 1 95.62 46 SER B CA 1
ATOM 1649 C C . SER B 1 46 ? -19.891 -18.047 -0.745 1 95.62 46 SER B C 1
ATOM 1651 O O . SER B 1 46 ? -19.547 -18.281 -1.909 1 95.62 46 SER B O 1
ATOM 1653 N N . TRP B 1 47 ? -21.031 -17.547 -0.38 1 96.88 47 TRP B N 1
ATOM 1654 C CA . TRP B 1 47 ? -21.984 -17.125 -1.414 1 96.88 47 TRP B CA 1
ATOM 1655 C C . TRP B 1 47 ? -21.391 -16.031 -2.281 1 96.88 47 TRP B C 1
ATOM 1657 O O . TRP B 1 47 ? -21.484 -16.078 -3.51 1 96.88 47 TRP B O 1
ATOM 1667 N N . TYR B 1 48 ? -20.812 -15.031 -1.638 1 97 48 TYR B N 1
ATOM 1668 C CA . TYR B 1 48 ? -20.172 -13.93 -2.35 1 97 48 TYR B CA 1
ATOM 1669 C C . TYR B 1 48 ? -19.109 -14.453 -3.307 1 97 48 TYR B C 1
ATOM 1671 O O . TYR B 1 48 ? -19.062 -14.047 -4.473 1 97 48 TYR B O 1
ATOM 1679 N N . SER B 1 49 ? -18.25 -15.297 -2.816 1 96.12 49 SER B N 1
ATOM 1680 C CA . SER B 1 49 ? -17.156 -15.836 -3.625 1 96.12 49 SER B CA 1
ATOM 1681 C C . SER B 1 49 ? -17.688 -16.594 -4.836 1 96.12 49 SER B C 1
ATOM 1683 O O . SER B 1 49 ? -17.141 -16.5 -5.93 1 96.12 49 SER B O 1
ATOM 1685 N N . ARG B 1 50 ? -18.734 -17.297 -4.695 1 96 50 ARG B N 1
ATOM 1686 C CA . ARG B 1 50 ? -19.344 -18.062 -5.785 1 96 50 ARG B CA 1
ATOM 1687 C C . ARG B 1 50 ? -20.078 -17.141 -6.754 1 96 50 ARG B C 1
ATOM 1689 O O . ARG B 1 50 ? -19.938 -17.281 -7.973 1 96 50 ARG B O 1
ATOM 1696 N N . GLU B 1 51 ? -20.797 -16.219 -6.203 1 97.31 51 GLU B N 1
ATOM 1697 C CA . GLU B 1 51 ? -21.609 -15.32 -7.012 1 97.31 51 GLU B CA 1
ATOM 1698 C C . GLU B 1 51 ? -20.75 -14.445 -7.91 1 97.31 51 GLU B C 1
ATOM 1700 O O . GLU B 1 51 ? -21.078 -14.234 -9.078 1 97.31 51 GLU B O 1
ATOM 1705 N N . TYR B 1 52 ? -19.656 -13.961 -7.375 1 97.5 52 TYR B N 1
ATOM 1706 C CA . TYR B 1 52 ? -18.844 -13.008 -8.109 1 97.5 52 TYR B CA 1
ATOM 1707 C C . TYR B 1 52 ? -17.594 -13.688 -8.688 1 97.5 52 TYR B C 1
ATOM 1709 O O . TYR B 1 52 ? -16.844 -13.078 -9.461 1 97.5 52 TYR B O 1
ATOM 1717 N N . GLY B 1 53 ? -17.359 -14.898 -8.328 1 97.88 53 GLY B N 1
ATOM 1718 C CA . GLY B 1 53 ? -16.172 -15.609 -8.805 1 97.88 53 GLY B CA 1
ATOM 1719 C C . GLY B 1 53 ? -14.875 -15.047 -8.258 1 97.88 53 GLY B C 1
ATOM 1720 O O . GLY B 1 53 ? -13.898 -14.898 -8.984 1 97.88 53 GLY B O 1
ATOM 1721 N N . ASP B 1 54 ? -14.938 -14.656 -7.004 1 98.06 54 ASP B N 1
ATOM 1722 C CA . ASP B 1 54 ? -13.75 -14.07 -6.395 1 98.06 54 ASP B CA 1
ATOM 1723 C C . ASP B 1 54 ? -12.75 -15.156 -6 1 98.06 54 ASP B C 1
ATOM 1725 O O . ASP B 1 54 ? -12.75 -15.625 -4.859 1 98.06 54 ASP B O 1
ATOM 1729 N N . TYR B 1 55 ? -11.836 -15.438 -6.938 1 98 55 TYR B N 1
ATOM 1730 C CA . TYR B 1 55 ? -10.891 -16.531 -6.73 1 98 55 TYR B CA 1
ATOM 1731 C C . TYR B 1 55 ? -9.836 -16.141 -5.703 1 98 55 TYR B C 1
ATOM 1733 O O . TYR B 1 55 ? -9.188 -17.016 -5.113 1 98 55 TYR B O 1
ATOM 1741 N N . LEU B 1 56 ? -9.633 -14.836 -5.469 1 98.06 56 LEU B N 1
ATOM 1742 C CA . LEU B 1 56 ? -8.688 -14.422 -4.445 1 98.06 56 LEU B CA 1
ATOM 1743 C C . LEU B 1 56 ? -9.172 -14.828 -3.057 1 98.06 56 LEU B C 1
ATOM 1745 O O . LEU B 1 56 ? -8.383 -15.289 -2.23 1 98.06 56 LEU B O 1
ATOM 1749 N N . VAL B 1 57 ? -10.445 -14.633 -2.859 1 97.38 57 VAL B N 1
ATOM 1750 C CA . VAL B 1 57 ? -11.047 -14.977 -1.575 1 97.38 57 VAL B CA 1
ATOM 1751 C C . VAL B 1 57 ? -11.102 -16.5 -1.417 1 97.38 57 VAL B C 1
ATOM 1753 O O . VAL B 1 57 ? -10.945 -17.016 -0.31 1 97.38 57 VAL B O 1
ATOM 1756 N N . ASP B 1 58 ? -11.18 -17.172 -2.498 1 95.88 58 ASP B N 1
ATOM 1757 C CA . ASP B 1 58 ? -11.289 -18.625 -2.48 1 95.88 58 ASP B CA 1
ATOM 1758 C C . ASP B 1 58 ? -9.906 -19.266 -2.344 1 95.88 58 ASP B C 1
ATOM 1760 O O . ASP B 1 58 ? -9.703 -20.125 -1.482 1 95.88 58 ASP B O 1
ATOM 1764 N N . GLU B 1 59 ? -8.969 -18.812 -3.148 1 96.88 59 GLU B N 1
ATOM 1765 C CA . GLU B 1 59 ? -7.652 -19.438 -3.217 1 96.88 59 GLU B CA 1
ATOM 1766 C C . GLU B 1 59 ? -6.707 -18.859 -2.168 1 96.88 59 GLU B C 1
ATOM 1768 O O . GLU B 1 59 ? -5.719 -19.5 -1.796 1 96.88 59 GLU B O 1
ATOM 1773 N N . LYS B 1 60 ? -6.93 -17.719 -1.75 1 97.81 60 LYS B N 1
ATOM 1774 C CA . LYS B 1 60 ? -6.156 -17.016 -0.732 1 97.81 60 LYS B CA 1
ATOM 1775 C C . LYS B 1 60 ? -4.664 -17.047 -1.054 1 97.81 60 LYS B C 1
ATOM 1777 O O . LYS B 1 60 ? -3.857 -17.484 -0.23 1 97.81 60 LYS B O 1
ATOM 1782 N N . PRO B 1 61 ? -4.355 -16.516 -2.232 1 98.12 61 PRO B N 1
ATOM 1783 C CA . PRO B 1 61 ? -2.916 -16.469 -2.498 1 98.12 61 PRO B CA 1
ATOM 1784 C C . PRO B 1 61 ? -2.145 -15.695 -1.428 1 98.12 61 PRO B C 1
ATOM 1786 O O . PRO B 1 61 ? -2.703 -14.82 -0.771 1 98.12 61 PRO B O 1
ATOM 1789 N N . HIS B 1 62 ? -0.896 -16.016 -1.289 1 98.38 62 HIS B N 1
ATOM 1790 C CA . HIS B 1 62 ? -0.109 -15.531 -0.16 1 98.38 62 HIS B CA 1
ATOM 1791 C C . HIS B 1 62 ? -0.029 -14.008 -0.151 1 98.38 62 HIS B C 1
ATOM 1793 O O . HIS B 1 62 ? -0.097 -13.391 0.912 1 98.38 62 HIS B O 1
ATOM 1799 N N . PHE B 1 63 ? 0.17 -13.422 -1.348 1 98.69 63 PHE B N 1
ATOM 1800 C CA . PHE B 1 63 ? 0.249 -11.961 -1.362 1 98.69 63 PHE B CA 1
ATOM 1801 C C . PHE B 1 63 ? -1.05 -11.344 -0.86 1 98.69 63 PHE B C 1
ATOM 1803 O O . PHE B 1 63 ? -1.032 -10.32 -0.176 1 98.69 63 PHE B O 1
ATOM 1810 N N . PHE B 1 64 ? -2.201 -11.992 -1.211 1 98.81 64 PHE B N 1
ATOM 1811 C CA . PHE B 1 64 ? -3.516 -11.5 -0.812 1 98.81 64 PHE B CA 1
ATOM 1812 C C . PHE B 1 64 ? -3.703 -11.617 0.695 1 98.81 64 PHE B C 1
ATOM 1814 O O . PHE B 1 64 ? -4.199 -10.695 1.34 1 98.81 64 PHE B O 1
ATOM 1821 N N . VAL B 1 65 ? -3.252 -12.688 1.24 1 98.5 65 VAL B N 1
ATOM 1822 C CA . VAL B 1 65 ? -3.334 -12.898 2.682 1 98.5 65 VAL B CA 1
ATOM 1823 C C . VAL B 1 65 ? -2.502 -11.844 3.408 1 98.5 65 VAL B C 1
ATOM 1825 O O . VAL B 1 65 ? -2.906 -11.344 4.461 1 98.5 65 VAL B O 1
ATOM 1828 N N . GLY B 1 66 ? -1.38 -11.539 2.811 1 98.69 66 GLY B N 1
ATOM 1829 C CA . GLY B 1 66 ? -0.568 -10.477 3.381 1 98.69 66 GLY B CA 1
ATOM 1830 C C . GLY B 1 66 ? -1.278 -9.133 3.412 1 98.69 66 GLY B C 1
ATOM 1831 O O . GLY B 1 66 ? -1.202 -8.414 4.406 1 98.69 66 GLY B O 1
ATOM 1832 N N . LEU B 1 67 ? -1.963 -8.844 2.35 1 98.81 67 LEU B N 1
ATOM 1833 C CA . LEU B 1 67 ? -2.707 -7.586 2.281 1 98.81 67 LEU B CA 1
ATOM 1834 C C . LEU B 1 67 ? -3.873 -7.59 3.262 1 98.81 67 LEU B C 1
ATOM 1836 O O . LEU B 1 67 ? -4.199 -6.559 3.852 1 98.81 67 LEU B O 1
ATOM 1840 N N . VAL B 1 68 ? -4.488 -8.742 3.447 1 98.69 68 VAL B N 1
ATOM 1841 C CA . VAL B 1 68 ? -5.602 -8.836 4.383 1 98.69 68 VAL B CA 1
ATOM 1842 C C . VAL B 1 68 ? -5.094 -8.656 5.812 1 98.69 68 VAL B C 1
ATOM 1844 O O . VAL B 1 68 ? -5.754 -8.023 6.641 1 98.69 68 VAL B O 1
ATOM 1847 N N . TRP B 1 69 ? -3.953 -9.188 6.121 1 98.44 69 TRP B N 1
ATOM 1848 C CA . TRP B 1 69 ? -3.355 -8.93 7.426 1 98.44 69 TRP B CA 1
ATOM 1849 C C . TRP B 1 69 ? -3.105 -7.438 7.629 1 98.44 69 TRP B C 1
ATOM 1851 O O . TRP B 1 69 ? -3.34 -6.902 8.719 1 98.44 69 TRP B O 1
ATOM 1861 N N . MET B 1 70 ? -2.572 -6.832 6.594 1 98.5 70 MET B N 1
ATOM 1862 C CA . MET B 1 70 ? -2.391 -5.387 6.645 1 98.5 70 MET B CA 1
ATOM 1863 C C . MET B 1 70 ? -3.717 -4.68 6.902 1 98.5 70 MET B C 1
ATOM 1865 O O . MET B 1 70 ? -3.77 -3.707 7.656 1 98.5 70 MET B O 1
ATOM 1869 N N . GLU B 1 71 ? -4.762 -5.152 6.309 1 98.5 71 GLU B N 1
ATOM 1870 C CA . GLU B 1 71 ? -6.09 -4.594 6.543 1 98.5 71 GLU B CA 1
ATOM 1871 C C . GLU B 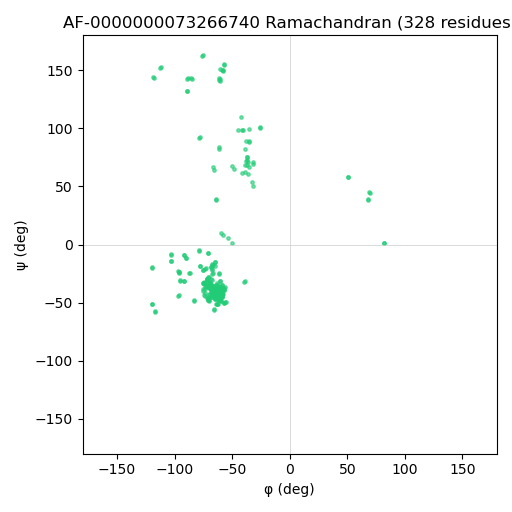1 71 ? -6.508 -4.758 8 1 98.5 71 GLU B C 1
ATOM 1873 O O . GLU B 1 71 ? -6.953 -3.799 8.641 1 98.5 71 GLU B O 1
ATOM 1878 N N . LEU B 1 72 ? -6.316 -5.902 8.477 1 98.25 72 LEU B N 1
ATOM 1879 C CA . LEU B 1 72 ? -6.789 -6.23 9.82 1 98.25 72 LEU B CA 1
ATOM 1880 C C . LEU B 1 72 ? -5.984 -5.48 10.875 1 98.25 72 LEU B C 1
ATOM 1882 O O . LEU B 1 72 ? -6.555 -4.949 11.828 1 98.25 72 LEU B O 1
ATOM 1886 N N . LEU B 1 73 ? -4.715 -5.293 10.719 1 97.88 73 LEU B N 1
ATOM 1887 C CA . LEU B 1 73 ? -3.832 -4.777 11.758 1 97.88 73 LEU B CA 1
ATOM 1888 C C . LEU B 1 73 ? -3.715 -3.26 11.672 1 97.88 73 LEU B C 1
ATOM 1890 O O . LEU B 1 73 ? -3.537 -2.586 12.688 1 97.88 73 LEU B O 1
ATOM 1894 N N . VAL B 1 74 ? -3.818 -2.791 10.484 1 98.5 74 VAL B N 1
ATOM 1895 C CA . VAL B 1 74 ? -3.518 -1.371 10.336 1 98.5 74 VAL B CA 1
ATOM 1896 C C . VAL B 1 74 ? -4.742 -0.638 9.789 1 98.5 74 VAL B C 1
ATOM 1898 O O . VAL B 1 74 ? -5.219 0.324 10.398 1 98.5 74 VAL B O 1
ATOM 1901 N N . LEU B 1 75 ? -5.32 -1.113 8.719 1 98.75 75 LEU B N 1
ATOM 1902 C CA . LEU B 1 75 ? -6.355 -0.362 8.016 1 98.75 75 LEU B CA 1
ATOM 1903 C C . LEU B 1 75 ? -7.672 -0.403 8.789 1 98.75 75 LEU B C 1
ATOM 1905 O O . LEU B 1 75 ? -8.438 0.563 8.766 1 98.75 75 LEU B O 1
ATOM 1909 N N . TRP B 1 76 ? -7.93 -1.561 9.477 1 98.75 76 TRP B N 1
ATOM 1910 C CA . TRP B 1 76 ? -9.164 -1.657 10.242 1 98.75 76 TRP B CA 1
ATOM 1911 C C . TRP B 1 76 ? -9.164 -0.668 11.406 1 98.75 76 TRP B C 1
ATOM 1913 O O . TRP B 1 76 ? -10.055 0.176 11.508 1 98.75 76 TRP B O 1
ATOM 1923 N N . PRO B 1 77 ? -8.188 -0.668 12.32 1 98.56 77 PRO B N 1
ATOM 1924 C CA . PRO B 1 77 ? -8.156 0.359 13.359 1 98.56 77 PRO B CA 1
ATOM 1925 C C . PRO B 1 77 ? -8.141 1.776 12.797 1 98.56 77 PRO B C 1
ATOM 1927 O O . PRO B 1 77 ? -8.773 2.676 13.352 1 98.56 77 PRO B O 1
ATOM 1930 N N . LEU B 1 78 ? -7.465 1.939 11.719 1 98.69 78 LEU B N 1
ATOM 1931 C CA . LEU B 1 78 ? -7.367 3.268 11.125 1 98.69 78 LEU B CA 1
ATOM 1932 C C . LEU B 1 78 ? -8.719 3.721 10.586 1 98.69 78 LEU B C 1
ATOM 1934 O O . LEU B 1 78 ? -9.023 4.914 10.586 1 98.69 78 LEU B O 1
ATOM 1938 N N . SER B 1 79 ? -9.492 2.775 10.039 1 98.75 79 SER B N 1
ATOM 1939 C CA . SER B 1 79 ? -10.828 3.137 9.578 1 98.75 79 SER B CA 1
ATOM 1940 C C . SER B 1 79 ? -11.688 3.68 10.719 1 98.75 79 SER B C 1
ATOM 1942 O O . SER B 1 79 ? -12.43 4.645 10.531 1 98.75 79 SER B O 1
ATOM 1944 N N . ILE B 1 80 ? -11.547 3.15 11.891 1 98.69 80 ILE B N 1
ATOM 1945 C CA . ILE B 1 80 ? -12.273 3.607 13.07 1 98.69 80 ILE B CA 1
ATOM 1946 C C . ILE B 1 80 ? -11.734 4.965 13.508 1 98.69 80 ILE B C 1
ATOM 1948 O O . ILE B 1 80 ? -12.508 5.891 13.781 1 98.69 80 ILE B O 1
ATOM 1952 N N . VAL B 1 81 ? -10.43 5.07 13.547 1 98.56 81 VAL B N 1
ATOM 1953 C CA . VAL B 1 81 ? -9.781 6.324 13.93 1 98.56 81 VAL B CA 1
ATOM 1954 C C . VAL B 1 81 ? -10.211 7.434 12.969 1 98.56 81 VAL B C 1
ATOM 1956 O O . VAL B 1 81 ? -10.5 8.555 13.391 1 98.56 81 VAL B O 1
ATOM 1959 N N . ASN B 1 82 ? -10.258 7.098 11.68 1 98.56 82 ASN B N 1
ATOM 1960 C CA . ASN B 1 82 ? -10.656 8.086 10.68 1 98.56 82 ASN B CA 1
ATOM 1961 C C . ASN B 1 82 ? -12.117 8.484 10.844 1 98.56 82 ASN B C 1
ATOM 1963 O O . ASN B 1 82 ? -12.477 9.641 10.609 1 98.56 82 ASN B O 1
ATOM 1967 N N . LEU B 1 83 ? -12.922 7.504 11.211 1 98 83 LEU B N 1
ATOM 1968 C CA . LEU B 1 83 ? -14.328 7.805 11.484 1 98 83 LEU B CA 1
ATOM 1969 C C . LEU B 1 83 ? -14.453 8.828 12.609 1 98 83 LEU B C 1
ATOM 1971 O O . LEU B 1 83 ? -15.141 9.836 12.461 1 98 83 LEU B O 1
ATOM 1975 N N . VAL B 1 84 ? -13.773 8.609 13.688 1 97.69 84 VAL B N 1
ATOM 1976 C CA . VAL B 1 84 ? -13.828 9.477 14.859 1 97.69 84 VAL B CA 1
ATOM 1977 C C . VAL B 1 84 ? -13.227 10.836 14.523 1 97.69 84 VAL B C 1
ATOM 1979 O O . VAL B 1 84 ? -13.805 11.875 14.859 1 97.69 84 VAL B O 1
ATOM 1982 N N . GLY B 1 85 ? -12.117 10.805 13.836 1 96.81 85 GLY B N 1
ATOM 1983 C CA . GLY B 1 85 ? -11.461 12.055 13.469 1 96.81 85 GLY B CA 1
ATOM 1984 C C . GLY B 1 85 ? -12.297 12.914 12.539 1 96.81 85 GLY B C 1
ATOM 1985 O O . GLY B 1 85 ? -12.359 14.133 12.695 1 96.81 85 GLY B O 1
ATOM 1986 N N . LEU B 1 86 ? -12.875 12.266 11.617 1 96.31 86 LEU B N 1
ATOM 1987 C CA . LEU B 1 86 ? -13.68 12.984 10.641 1 96.31 86 LEU B CA 1
ATOM 1988 C C . LEU B 1 86 ? -14.914 13.586 11.289 1 96.31 86 LEU B C 1
ATOM 1990 O O . LEU B 1 86 ? -15.234 14.758 11.07 1 96.31 86 LEU B O 1
ATOM 1994 N N . ILE B 1 87 ? -15.586 12.883 12.156 1 95.75 87 ILE B N 1
ATOM 1995 C CA . ILE B 1 87 ? -16.797 13.328 12.828 1 95.75 87 ILE B CA 1
ATOM 1996 C C . ILE B 1 87 ? -16.469 14.43 13.828 1 95.75 87 ILE B C 1
ATOM 1998 O O . ILE B 1 87 ? -17.219 15.398 13.969 1 95.75 87 ILE B O 1
ATOM 2002 N N . SER B 1 88 ? -15.32 14.312 14.492 1 95.75 88 SER B N 1
ATOM 2003 C CA . SER B 1 88 ? -14.953 15.234 15.555 1 95.75 88 SER B CA 1
ATOM 2004 C C . SER B 1 88 ? -14.141 16.406 15.016 1 95.75 88 SER B C 1
ATOM 2006 O O . SER B 1 88 ? -13.781 17.328 15.766 1 95.75 88 SER B O 1
ATOM 2008 N N . GLY B 1 89 ? -13.758 16.391 13.898 1 92.94 89 GLY B N 1
ATOM 2009 C CA . GLY B 1 89 ? -13.016 17.484 13.289 1 92.94 89 GLY B CA 1
ATOM 2010 C C . GLY B 1 89 ? -11.609 17.625 13.844 1 92.94 89 GLY B C 1
ATOM 2011 O O . GLY B 1 89 ? -11.18 18.719 14.203 1 92.94 89 GLY B O 1
ATOM 2012 N N . LYS B 1 90 ? -11.031 16.438 13.945 1 94.19 90 LYS B N 1
ATOM 2013 C CA . LYS B 1 90 ? -9.672 16.453 14.484 1 94.19 90 LYS B CA 1
ATOM 2014 C C . LYS B 1 90 ? -8.648 16.734 13.383 1 94.19 90 LYS B C 1
ATOM 2016 O O . LYS B 1 90 ? -8.781 16.234 12.266 1 94.19 90 LYS B O 1
ATOM 2021 N N . SER B 1 91 ? -7.602 17.5 13.703 1 92 91 SER B N 1
ATOM 2022 C CA . SER B 1 91 ? -6.582 17.875 12.727 1 92 91 SER B CA 1
ATOM 2023 C C . SER B 1 91 ? -5.758 16.656 12.297 1 92 91 SER B C 1
ATOM 2025 O O . SER B 1 91 ? -5.273 16.609 11.164 1 92 91 SER B O 1
ATOM 2027 N N . TRP B 1 92 ? -5.613 15.695 13.195 1 93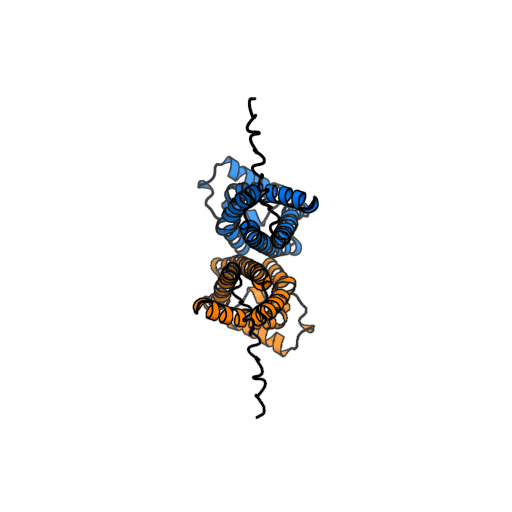.25 92 TRP B N 1
ATOM 2028 C CA . TRP B 1 92 ? -4.793 14.531 12.875 1 93.25 92 TRP B CA 1
ATOM 2029 C C . TRP B 1 92 ? -5.477 13.648 11.844 1 93.25 92 TRP B C 1
ATOM 2031 O O . TRP B 1 92 ? -4.863 12.727 11.297 1 93.25 92 TRP B O 1
ATOM 2041 N N . PHE B 1 93 ? -6.73 13.961 11.516 1 96.5 93 PHE B N 1
ATOM 2042 C CA . PHE B 1 93 ? -7.477 13.203 10.516 1 96.5 93 PHE B CA 1
ATOM 2043 C C . PHE B 1 93 ? -6.758 13.219 9.172 1 96.5 93 PHE B C 1
ATOM 2045 O O . PHE B 1 93 ? -6.711 12.203 8.477 1 96.5 93 PHE B O 1
ATOM 2052 N N . THR B 1 94 ? -6.188 14.328 8.828 1 94.62 94 THR B N 1
ATOM 2053 C CA . THR B 1 94 ? -5.527 14.445 7.535 1 94.62 94 THR B CA 1
ATOM 2054 C C . THR B 1 94 ? -4.363 13.469 7.43 1 94.62 94 THR B C 1
ATOM 2056 O O . THR B 1 94 ? -4.172 12.828 6.391 1 94.62 94 THR B O 1
ATOM 2059 N N . THR B 1 95 ? -3.654 13.25 8.508 1 96 95 THR B N 1
ATOM 2060 C CA . THR B 1 95 ? -2.518 12.336 8.539 1 96 95 THR B CA 1
ATOM 2061 C C . THR B 1 95 ? -2.984 10.891 8.422 1 96 95 THR B C 1
ATOM 2063 O O . THR B 1 95 ? -2.48 10.133 7.59 1 96 95 THR B O 1
ATOM 2066 N N . THR B 1 96 ? -3.969 10.555 9.219 1 97.75 96 THR B N 1
ATOM 2067 C CA . THR B 1 96 ? -4.438 9.172 9.227 1 97.75 96 THR B CA 1
ATOM 2068 C C . THR B 1 96 ? -5.148 8.836 7.918 1 97.75 96 THR B C 1
ATOM 2070 O O . THR B 1 96 ? -5.066 7.699 7.438 1 97.75 96 THR B O 1
ATOM 2073 N N . CYS B 1 97 ? -5.773 9.828 7.406 1 97.88 97 CYS B N 1
ATOM 2074 C CA . CYS B 1 97 ? -6.457 9.641 6.133 1 97.88 97 CYS B CA 1
ATOM 2075 C C . CYS B 1 97 ? -5.457 9.422 5.004 1 97.88 97 CYS B C 1
ATOM 2077 O O . CYS B 1 97 ? -5.684 8.602 4.117 1 97.88 97 CYS B O 1
ATOM 2079 N N . LEU B 1 98 ? -4.375 10.109 5.062 1 97.75 98 LEU B N 1
ATOM 2080 C CA . LEU B 1 98 ? -3.316 9.969 4.07 1 97.75 98 LEU B CA 1
ATOM 2081 C C . LEU B 1 98 ? -2.711 8.57 4.125 1 97.75 98 LEU B C 1
ATOM 2083 O O . LEU B 1 98 ? -2.502 7.938 3.084 1 97.75 98 LEU B O 1
ATOM 2087 N N . ILE B 1 99 ? -2.412 8.109 5.289 1 98.56 99 ILE B N 1
ATOM 2088 C CA . ILE B 1 99 ? -1.859 6.773 5.473 1 98.56 99 ILE B CA 1
ATOM 2089 C C . ILE B 1 99 ? -2.836 5.734 4.926 1 98.56 99 ILE B C 1
ATOM 2091 O O . ILE B 1 99 ? -2.441 4.84 4.172 1 98.56 99 ILE B O 1
ATOM 2095 N N . TYR B 1 100 ? -4.09 5.945 5.262 1 98.81 100 TYR B N 1
ATOM 2096 C CA . TYR B 1 100 ? -5.133 5.008 4.855 1 98.81 100 TYR B CA 1
ATOM 2097 C C . TYR B 1 100 ? -5.273 4.973 3.34 1 98.81 100 TYR B C 1
ATOM 2099 O O . TYR B 1 100 ? -5.211 3.902 2.73 1 98.81 100 TYR B O 1
ATOM 2107 N N . GLY B 1 101 ? -5.41 6.137 2.764 1 98.75 101 GLY B N 1
ATOM 2108 C CA . GLY B 1 101 ? -5.605 6.227 1.326 1 98.75 101 GLY B CA 1
ATOM 2109 C C . GLY B 1 101 ? -4.441 5.668 0.528 1 98.75 101 GLY B C 1
ATOM 2110 O O . GLY B 1 101 ? -4.641 4.934 -0.442 1 98.75 101 GLY B O 1
ATOM 2111 N N . SER B 1 102 ? -3.242 5.98 0.939 1 98.62 102 SER B N 1
ATOM 2112 C CA . SER B 1 102 ? -2.057 5.508 0.23 1 98.62 102 SER B CA 1
ATOM 2113 C C . SER B 1 102 ? -1.911 3.994 0.34 1 98.62 102 SER B C 1
ATOM 2115 O O . SER B 1 102 ? -1.54 3.328 -0.628 1 98.62 102 SER B O 1
ATOM 2117 N N . SER B 1 103 ? -2.238 3.457 1.473 1 98.81 103 SER B N 1
ATOM 2118 C CA . SER B 1 103 ? -2.135 2.018 1.687 1 98.81 103 SER B CA 1
ATOM 2119 C C . SER B 1 103 ? -3.146 1.259 0.834 1 98.81 103 SER B C 1
ATOM 2121 O O . SER B 1 103 ? -2.793 0.297 0.149 1 98.81 103 SER B O 1
ATOM 2123 N N . VAL B 1 104 ? -4.367 1.759 0.826 1 98.88 104 VAL B N 1
ATOM 2124 C CA . VAL B 1 104 ? -5.402 1.064 0.068 1 98.88 104 VAL B CA 1
ATOM 2125 C C . VAL B 1 104 ? -5.133 1.213 -1.428 1 98.88 104 VAL B C 1
ATOM 2127 O O . VAL B 1 104 ? -5.371 0.282 -2.201 1 98.88 104 VAL B O 1
ATOM 2130 N N . THR B 1 105 ? -4.645 2.371 -1.813 1 98.81 105 THR B N 1
ATOM 2131 C CA . THR B 1 105 ? -4.281 2.555 -3.215 1 98.81 105 THR B CA 1
ATOM 2132 C C . THR B 1 105 ? -3.227 1.535 -3.637 1 98.81 105 THR B C 1
ATOM 2134 O O . THR B 1 105 ? -3.344 0.917 -4.695 1 98.81 105 THR B O 1
ATOM 2137 N N . THR B 1 106 ? -2.279 1.326 -2.803 1 98.81 106 THR B N 1
ATOM 2138 C CA . THR B 1 106 ? -1.208 0.378 -3.092 1 98.81 106 THR B CA 1
ATOM 2139 C C . THR B 1 106 ? -1.742 -1.051 -3.115 1 98.81 106 THR B C 1
ATOM 2141 O O . THR B 1 106 ? -1.397 -1.833 -4.004 1 98.81 106 THR B O 1
ATOM 2144 N N . SER B 1 107 ? -2.604 -1.385 -2.172 1 98.88 107 SER B N 1
ATOM 2145 C CA . SER B 1 107 ? -3.229 -2.703 -2.156 1 98.88 107 SER B CA 1
ATOM 2146 C C . SER B 1 107 ? -4.004 -2.961 -3.443 1 98.88 107 SER B C 1
ATOM 2148 O O . SER B 1 107 ? -3.914 -4.047 -4.023 1 98.88 107 SER B O 1
ATOM 2150 N N . MET B 1 108 ? -4.715 -1.936 -3.865 1 98.81 108 MET B N 1
ATOM 2151 C CA . MET B 1 108 ? -5.551 -2.096 -5.051 1 98.81 108 MET B CA 1
ATOM 2152 C C . MET B 1 108 ? -4.695 -2.189 -6.309 1 98.81 108 MET B C 1
ATOM 2154 O O . MET B 1 108 ? -5.074 -2.859 -7.273 1 98.81 108 MET B O 1
ATOM 2158 N N . ALA B 1 109 ? -3.518 -1.546 -6.293 1 98.69 109 ALA B N 1
ATOM 2159 C CA . ALA B 1 109 ? -2.611 -1.698 -7.426 1 98.69 109 ALA B CA 1
ATOM 2160 C C . ALA B 1 109 ? -2.199 -3.156 -7.609 1 98.69 109 ALA B C 1
ATOM 2162 O O . ALA B 1 109 ? -2.176 -3.666 -8.734 1 98.69 109 ALA B O 1
ATOM 2163 N N . ALA B 1 110 ? -1.919 -3.846 -6.547 1 98.81 110 ALA B N 1
ATOM 2164 C CA . ALA B 1 110 ? -1.546 -5.258 -6.598 1 98.81 110 ALA B CA 1
ATOM 2165 C C . ALA B 1 110 ? -2.736 -6.125 -6.992 1 98.81 110 ALA B C 1
ATOM 2167 O O . ALA B 1 110 ? -2.633 -6.961 -7.895 1 98.81 110 ALA B O 1
ATOM 2168 N N . ILE B 1 111 ? -3.879 -5.867 -6.383 1 98.88 111 ILE B N 1
ATOM 2169 C CA . ILE B 1 111 ? -5.055 -6.715 -6.543 1 98.88 111 ILE B CA 1
ATOM 2170 C C . ILE B 1 111 ? -5.625 -6.551 -7.949 1 98.88 111 ILE B C 1
ATOM 2172 O O . ILE B 1 111 ? -5.906 -7.539 -8.633 1 98.88 111 ILE B O 1
ATOM 2176 N N . LEU B 1 112 ? -5.785 -5.316 -8.375 1 98.75 112 LEU B N 1
ATOM 2177 C CA . LEU B 1 112 ? -6.387 -5.082 -9.68 1 98.75 112 LEU B CA 1
ATOM 2178 C C . LEU B 1 112 ? -5.465 -5.562 -10.797 1 98.75 112 LEU B C 1
ATOM 2180 O O . LEU B 1 112 ? -5.934 -6.043 -11.836 1 98.75 112 LEU B O 1
ATOM 2184 N N . SER B 1 113 ? -4.156 -5.395 -10.562 1 98.75 113 SER B N 1
ATOM 2185 C CA . SER B 1 113 ? -3.23 -5.945 -11.547 1 98.75 113 SER B CA 1
ATOM 2186 C C . SER B 1 113 ? -3.377 -7.457 -11.664 1 98.75 113 SER B C 1
ATOM 2188 O O . SER B 1 113 ? -3.367 -8.008 -12.766 1 98.75 113 SER B O 1
ATOM 2190 N N . GLU B 1 114 ? -3.516 -8.117 -10.578 1 98.69 114 GLU B N 1
ATOM 2191 C CA . GLU B 1 114 ? -3.744 -9.562 -10.562 1 98.69 114 GLU B CA 1
ATOM 2192 C C . GLU B 1 114 ? -5.066 -9.922 -11.242 1 98.69 114 GLU B C 1
ATOM 2194 O O . GLU B 1 114 ? -5.117 -10.828 -12.07 1 98.69 114 GLU B O 1
ATOM 2199 N N . LEU B 1 115 ? -6.094 -9.164 -10.992 1 98.62 115 LEU B N 1
ATOM 2200 C CA . LEU B 1 115 ? -7.418 -9.461 -11.516 1 98.62 115 LEU B CA 1
ATOM 2201 C C . LEU B 1 115 ? -7.465 -9.242 -13.023 1 98.62 115 LEU B C 1
ATOM 2203 O O . LEU B 1 115 ? -8.008 -10.07 -13.766 1 98.62 115 LEU B O 1
ATOM 2207 N N . VAL B 1 116 ? -6.898 -8.188 -13.469 1 98.19 116 VAL B N 1
ATOM 2208 C CA . VAL B 1 116 ? -7.012 -7.793 -14.867 1 98.19 116 VAL B CA 1
ATOM 2209 C C . VAL B 1 116 ? -6.145 -8.703 -15.734 1 98.19 116 VAL B C 1
ATOM 2211 O O . VAL B 1 116 ? -6.547 -9.078 -16.844 1 98.19 116 VAL B O 1
ATOM 2214 N N . ASN B 1 117 ? -5.016 -9.164 -15.219 1 97.81 117 ASN B N 1
ATOM 2215 C CA . ASN B 1 117 ? -4.043 -9.828 -16.078 1 97.81 117 ASN B CA 1
ATOM 2216 C C . ASN B 1 117 ? -4.086 -11.344 -15.906 1 97.81 117 ASN B C 1
ATOM 2218 O O . ASN B 1 117 ? -3.527 -12.086 -16.719 1 97.81 117 ASN B O 1
ATOM 2222 N N . SER B 1 118 ? -4.715 -11.82 -14.898 1 96.62 118 SER B N 1
ATOM 2223 C CA . SER B 1 118 ? -4.73 -13.25 -14.641 1 96.62 118 SER B CA 1
ATOM 2224 C C . SER B 1 118 ? -5.605 -13.984 -15.656 1 96.62 118 SER B C 1
ATOM 2226 O O . SER B 1 118 ? -5.426 -15.188 -15.883 1 96.62 118 SER B O 1
ATOM 2228 N N . GLY B 1 119 ? -6.648 -13.32 -16.188 1 96.5 119 GLY B N 1
ATOM 2229 C CA . GLY B 1 119 ? -7.613 -13.961 -17.062 1 96.5 119 GLY B CA 1
ATOM 2230 C C . GLY B 1 119 ? -8.688 -14.734 -16.312 1 96.5 119 GLY B C 1
ATOM 2231 O O . GLY B 1 119 ? -9.594 -15.297 -16.922 1 96.5 119 GLY B O 1
ATOM 2232 N N . LYS B 1 120 ? -8.641 -14.703 -15.008 1 97.38 120 LYS B N 1
ATOM 2233 C CA . LYS B 1 120 ? -9.57 -15.484 -14.188 1 97.38 120 LYS B CA 1
ATOM 2234 C C . LYS B 1 120 ? -10.742 -14.625 -13.727 1 97.38 120 LYS B C 1
ATOM 2236 O O . LYS B 1 120 ? -11.812 -15.148 -13.414 1 97.38 120 LYS B O 1
ATOM 2241 N N . ALA B 1 121 ? -10.523 -13.352 -13.711 1 97.88 121 ALA B N 1
ATOM 2242 C CA . ALA B 1 121 ? -11.5 -12.469 -13.086 1 97.88 121 ALA B CA 1
ATOM 2243 C C . ALA B 1 121 ? -12.555 -12.016 -14.094 1 97.88 121 ALA B C 1
ATOM 2245 O O . ALA B 1 121 ? -12.219 -11.562 -15.195 1 97.88 121 ALA B O 1
ATOM 2246 N N . SER B 1 122 ? -13.82 -12.086 -13.75 1 97.81 122 SER B N 1
ATOM 2247 C CA . SER B 1 122 ? -14.914 -11.547 -14.555 1 97.81 122 SER B CA 1
ATOM 2248 C C . SER B 1 122 ? -14.992 -10.023 -14.438 1 97.81 122 SER B C 1
ATOM 2250 O O . SER B 1 122 ? -14.391 -9.438 -13.531 1 97.81 122 SER B O 1
ATOM 2252 N N . ASP B 1 123 ? -15.695 -9.406 -15.383 1 97.38 123 ASP B N 1
ATOM 2253 C CA . ASP B 1 123 ? -15.922 -7.973 -15.305 1 97.38 123 ASP B CA 1
ATOM 2254 C C . ASP B 1 123 ? -16.719 -7.613 -14.055 1 97.38 123 ASP B C 1
ATOM 2256 O O . ASP B 1 123 ? -16.516 -6.555 -13.453 1 97.38 123 ASP B O 1
ATOM 2260 N N . LYS B 1 124 ? -17.594 -8.523 -13.734 1 97.75 124 LYS B N 1
ATOM 2261 C CA . LYS B 1 124 ? -18.391 -8.312 -12.531 1 97.75 124 LYS B CA 1
ATOM 2262 C C . LYS B 1 124 ? -17.516 -8.234 -11.289 1 97.75 124 LYS B C 1
ATOM 2264 O O . LYS B 1 124 ? -17.719 -7.383 -10.43 1 97.75 124 LYS B O 1
ATOM 2269 N N . LEU B 1 125 ? -16.562 -9.109 -11.18 1 98.25 125 LEU B N 1
ATOM 2270 C CA . LEU B 1 125 ? -15.648 -9.102 -10.039 1 98.25 125 LEU B CA 1
ATOM 2271 C C . LEU B 1 125 ? -14.797 -7.84 -10.031 1 98.25 125 LEU B C 1
ATOM 2273 O O . LEU B 1 125 ? -14.641 -7.199 -8.992 1 98.25 125 LEU B O 1
ATOM 2277 N N . LYS B 1 126 ? -14.281 -7.484 -11.25 1 98.31 126 LYS B N 1
ATOM 2278 C CA . LYS B 1 126 ? -13.469 -6.273 -11.336 1 98.31 126 LYS B CA 1
ATOM 2279 C C . LYS B 1 126 ? -14.25 -5.051 -10.867 1 98.31 126 LYS B C 1
ATOM 2281 O O . LYS B 1 126 ? -13.688 -4.168 -10.211 1 98.31 126 LYS B O 1
ATOM 2286 N N . MET B 1 127 ? -15.508 -5.027 -11.18 1 97.5 127 MET B N 1
ATOM 2287 C CA . MET B 1 127 ? -16.359 -3.891 -10.812 1 97.5 127 MET B CA 1
ATOM 2288 C C . MET B 1 127 ? -16.531 -3.818 -9.297 1 97.5 127 MET B C 1
ATOM 2290 O O . MET B 1 127 ? -16.844 -2.756 -8.758 1 97.5 127 MET B O 1
ATOM 2294 N N . VAL B 1 128 ? -16.391 -4.926 -8.633 1 97.25 128 VAL B N 1
ATOM 2295 C CA . VAL B 1 128 ? -16.469 -4.945 -7.176 1 97.25 128 VAL B CA 1
ATOM 2296 C C . VAL B 1 128 ? -15.25 -4.246 -6.582 1 97.25 128 VAL B C 1
ATOM 2298 O O . VAL B 1 128 ? -15.352 -3.568 -5.559 1 97.25 128 VAL B O 1
ATOM 2301 N N . TYR B 1 129 ? -14.094 -4.316 -7.199 1 98.44 129 TYR B N 1
ATOM 2302 C CA . TYR B 1 129 ? -12.836 -3.869 -6.609 1 98.44 129 TYR B CA 1
ATOM 2303 C C . TYR B 1 129 ? -12.5 -2.453 -7.055 1 98.44 129 TYR B C 1
ATOM 2305 O O . TYR B 1 129 ? -11.836 -1.707 -6.324 1 98.44 129 TYR B O 1
ATOM 2313 N N . TYR B 1 130 ? -13 -1.96 -8.188 1 98.38 130 TYR B N 1
ATOM 2314 C CA . TYR B 1 130 ? -12.625 -0.671 -8.766 1 98.38 130 TYR B CA 1
ATOM 2315 C C . TYR B 1 130 ? -13.023 0.472 -7.836 1 98.38 130 TYR B C 1
ATOM 2317 O O . TYR B 1 130 ? -12.266 1.43 -7.664 1 98.38 130 TYR B O 1
ATOM 2325 N N . PRO B 1 131 ? -14.18 0.363 -7.227 1 98.19 131 PRO B N 1
ATOM 2326 C CA . PRO B 1 131 ? -14.562 1.48 -6.363 1 98.19 131 PRO B CA 1
ATOM 2327 C C . PRO B 1 131 ? -13.578 1.711 -5.219 1 98.19 131 PRO B 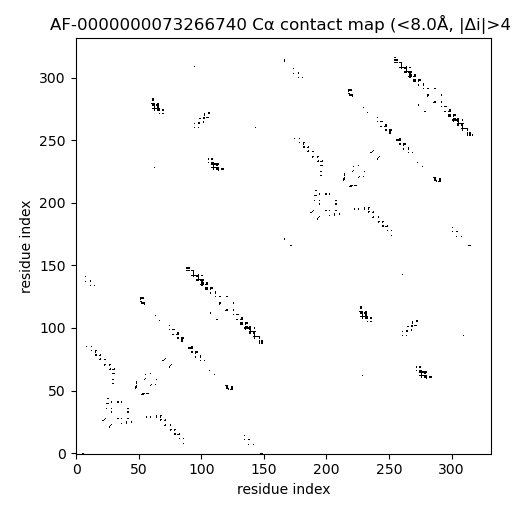C 1
ATOM 2329 O O . PRO B 1 131 ? -13.367 2.854 -4.805 1 98.19 131 PRO B O 1
ATOM 2332 N N . PHE B 1 132 ? -12.961 0.68 -4.746 1 98.38 132 PHE B N 1
ATOM 2333 C CA . PHE B 1 132 ? -12.023 0.817 -3.639 1 98.38 132 PHE B CA 1
ATOM 2334 C C . PHE B 1 132 ? -10.797 1.61 -4.066 1 98.38 132 PHE B C 1
ATOM 2336 O O . PHE B 1 132 ? -10.227 2.357 -3.271 1 98.38 132 PHE B O 1
ATOM 2343 N N . LEU B 1 133 ? -10.406 1.417 -5.301 1 98.62 133 LEU B N 1
ATOM 2344 C CA . LEU B 1 133 ? -9.305 2.23 -5.805 1 98.62 133 LEU B CA 1
ATOM 2345 C C . LEU B 1 133 ? -9.695 3.703 -5.859 1 98.62 133 LEU B C 1
ATOM 2347 O O . LEU B 1 133 ? -8.93 4.57 -5.422 1 98.62 133 LEU B O 1
ATOM 2351 N N . GLY B 1 134 ? -10.906 3.996 -6.398 1 98.5 134 GLY B N 1
ATOM 2352 C CA . GLY B 1 134 ? -11.383 5.367 -6.469 1 98.5 134 GLY B CA 1
ATOM 2353 C C . GLY B 1 134 ? -11.508 6.027 -5.109 1 98.5 134 GLY B C 1
ATOM 2354 O O . GLY B 1 134 ? -11.062 7.16 -4.918 1 98.5 134 GLY B O 1
ATOM 2355 N N . LEU B 1 135 ? -12.047 5.32 -4.16 1 98.75 135 LEU B N 1
ATOM 2356 C CA . LEU B 1 135 ? -12.25 5.852 -2.818 1 98.75 135 LEU B CA 1
ATOM 2357 C C . LEU B 1 135 ? -10.914 6.066 -2.113 1 98.75 135 LEU B C 1
ATOM 2359 O O . LEU B 1 135 ? -10.742 7.039 -1.373 1 98.75 135 LEU B O 1
ATOM 2363 N N . ALA B 1 136 ? -10 5.148 -2.346 1 98.69 136 ALA B N 1
ATOM 2364 C CA . ALA B 1 136 ? -8.672 5.266 -1.757 1 98.69 136 ALA B CA 1
ATOM 2365 C C . ALA B 1 136 ? -7.938 6.496 -2.287 1 98.69 136 ALA B C 1
ATOM 2367 O O . ALA B 1 136 ? -7.285 7.211 -1.526 1 98.69 136 ALA B O 1
ATOM 2368 N N . MET B 1 137 ? -8.047 6.73 -3.537 1 98.38 137 MET B N 1
ATOM 2369 C CA . MET B 1 137 ? -7.426 7.91 -4.133 1 98.38 137 MET B CA 1
ATOM 2370 C C . MET B 1 137 ? -8.062 9.188 -3.604 1 98.38 137 MET B C 1
ATOM 2372 O O . MET B 1 137 ? -7.371 10.18 -3.363 1 98.38 137 MET B O 1
ATOM 2376 N N . LEU B 1 138 ? -9.359 9.164 -3.41 1 98.25 138 LEU B N 1
ATOM 2377 C CA . LEU B 1 138 ? -10.047 10.305 -2.818 1 98.25 138 LEU B CA 1
ATOM 2378 C C . LEU B 1 138 ? -9.562 10.547 -1.392 1 98.25 138 LEU B C 1
ATOM 2380 O O . LEU B 1 138 ? -9.391 11.695 -0.978 1 98.25 138 LEU B O 1
ATOM 2384 N N . ALA B 1 139 ? -9.391 9.445 -0.701 1 98.44 139 ALA B N 1
ATOM 2385 C CA . ALA B 1 139 ? -8.898 9.578 0.669 1 98.44 139 ALA B CA 1
ATOM 2386 C C . ALA B 1 139 ? -7.508 10.195 0.697 1 98.44 139 ALA B C 1
ATOM 2388 O O . ALA B 1 139 ? -7.215 11.055 1.538 1 98.44 139 ALA B O 1
ATOM 2389 N N . THR B 1 140 ? -6.688 9.773 -0.202 1 98.06 140 THR B N 1
ATOM 2390 C CA . THR B 1 140 ? -5.344 10.344 -0.292 1 98.06 140 THR B CA 1
ATOM 2391 C C . THR B 1 140 ? -5.41 11.836 -0.598 1 98.06 140 THR B C 1
ATOM 2393 O O . THR B 1 140 ? -4.727 12.633 0.046 1 98.06 140 THR B O 1
ATOM 2396 N N . LEU B 1 141 ? -6.266 12.219 -1.493 1 96.25 141 LEU B N 1
ATOM 2397 C CA . LEU B 1 141 ? -6.422 13.617 -1.866 1 96.25 141 LEU B CA 1
ATOM 2398 C C . LEU B 1 141 ? -6.973 14.438 -0.7 1 96.25 141 LEU B C 1
ATOM 2400 O O . LEU B 1 141 ? -6.504 15.547 -0.439 1 96.25 141 LEU B O 1
ATOM 2404 N N . ARG B 1 142 ? -7.926 13.828 -0.027 1 96.31 142 ARG B N 1
ATOM 2405 C CA . ARG B 1 142 ? -8.516 14.516 1.118 1 96.31 142 ARG B CA 1
ATOM 2406 C C . ARG B 1 142 ? -7.473 14.758 2.205 1 96.31 142 ARG B C 1
ATOM 2408 O O . ARG B 1 142 ? -7.5 15.789 2.881 1 96.31 142 ARG B O 1
ATOM 2415 N N . GLY B 1 143 ? -6.617 13.781 2.348 1 95.38 143 GLY B N 1
ATOM 2416 C CA . GLY B 1 143 ? -5.566 13.922 3.344 1 95.38 143 GLY B CA 1
ATOM 2417 C C . GLY B 1 143 ? -4.562 15.008 3.004 1 95.38 143 GLY B C 1
ATOM 2418 O O . GLY B 1 143 ? -3.824 15.469 3.875 1 95.38 143 GLY B O 1
ATOM 2419 N N . MET B 1 144 ? -4.523 15.438 1.762 1 93.62 144 MET B N 1
ATOM 2420 C CA . MET B 1 144 ? -3.588 16.469 1.319 1 93.62 144 MET B CA 1
ATOM 2421 C C . MET B 1 144 ? -4.195 17.859 1.477 1 93.62 144 MET B C 1
ATOM 2423 O O . MET B 1 144 ? -3.492 18.859 1.381 1 93.62 144 MET B O 1
ATOM 2427 N N . LEU B 1 145 ? -5.449 17.891 1.723 1 90.44 145 LEU B N 1
ATOM 2428 C CA . LEU B 1 145 ? -6.133 19.172 1.918 1 90.44 145 LEU B CA 1
ATOM 2429 C C . LEU B 1 145 ? -6.098 19.578 3.385 1 90.44 145 LEU B C 1
ATOM 2431 O O . LEU B 1 145 ? -6.184 18.734 4.277 1 90.44 145 LEU B O 1
ATOM 2435 N N . PRO B 1 146 ? -5.934 20.953 3.578 1 78.56 146 PRO B N 1
ATOM 2436 C CA . PRO B 1 146 ? -5.887 21.438 4.957 1 78.56 146 PRO B CA 1
ATOM 2437 C C . PRO B 1 146 ? -7.172 21.141 5.73 1 78.56 146 PRO B C 1
ATOM 2439 O O . PRO B 1 146 ? -8.242 21 5.129 1 78.56 146 PRO B O 1
ATOM 2442 N N . SER B 1 147 ? -7 20.781 6.977 1 68.31 147 SER B N 1
ATOM 2443 C CA . SER B 1 147 ? -8.141 20.516 7.848 1 68.31 147 SER B CA 1
ATOM 2444 C C . SER B 1 147 ? -9.008 21.766 8.016 1 68.31 147 SER B C 1
ATOM 2446 O O . SER B 1 147 ? -8.5 22.844 8.328 1 68.31 147 SER B O 1
ATOM 2448 N N . SER B 1 148 ? -9.867 22.047 7.172 1 57.28 148 SER B N 1
ATOM 2449 C CA . SER B 1 148 ? -10.742 23.203 7.324 1 57.28 148 SER B CA 1
ATOM 2450 C C . SER B 1 148 ? -11.57 23.109 8.602 1 57.28 148 SER B C 1
ATOM 2452 O O . SER B 1 148 ? -12.578 23.797 8.742 1 57.28 148 SER B O 1
ATOM 2454 N N . PHE B 1 149 ? -11.289 22.188 9.477 1 50.75 149 PHE B N 1
ATOM 2455 C CA . PHE B 1 149 ? -12.281 22.109 10.539 1 50.75 149 PHE B CA 1
ATOM 2456 C C . PHE B 1 149 ? -12.258 23.359 11.398 1 50.75 149 PHE B C 1
ATOM 2458 O O . PHE B 1 149 ? -11.234 23.688 12.016 1 50.75 149 PHE B O 1
ATOM 2465 N N . LYS B 1 150 ? -12.641 24.453 10.781 1 45.31 150 LYS B N 1
ATOM 2466 C CA . LYS B 1 150 ? -12.914 25.609 11.625 1 45.31 150 LYS B CA 1
ATOM 2467 C C . LYS B 1 150 ? -13.68 25.188 12.883 1 45.31 150 LYS B C 1
ATOM 2469 O O . LYS B 1 150 ? -14.664 24.453 12.805 1 45.31 150 LYS B O 1
ATOM 2474 N N . THR B 1 151 ? -13 25.031 13.922 1 41.03 151 THR B N 1
ATOM 2475 C CA . THR B 1 151 ? -13.656 25.156 15.219 1 41.03 151 THR B CA 1
ATOM 2476 C C . THR B 1 151 ? -14.703 26.266 15.18 1 41.03 151 THR B C 1
ATOM 2478 O O . THR B 1 151 ? -14.367 27.438 14.984 1 41.03 151 THR B O 1
ATOM 2481 N N . ALA B 1 152 ? -15.727 26.094 14.594 1 38.12 152 ALA B N 1
ATOM 2482 C CA . ALA B 1 152 ? -16.797 27.047 14.891 1 38.12 152 ALA B CA 1
ATOM 2483 C C . ALA B 1 152 ? -16.812 27.406 16.375 1 38.12 152 ALA B C 1
ATOM 2485 O O . ALA B 1 152 ? -17.156 26.562 17.203 1 38.12 152 ALA B O 1
ATOM 2486 N N . ALA B 1 153 ? -15.812 28.109 16.828 1 36.41 153 ALA B N 1
ATOM 2487 C CA . ALA B 1 153 ? -16 28.781 18.109 1 36.41 153 ALA B CA 1
ATOM 2488 C C . ALA B 1 153 ? -17.422 29.312 18.25 1 36.41 153 ALA B C 1
ATOM 2490 O O . ALA B 1 153 ? -17.859 30.141 17.453 1 36.41 153 ALA B O 1
ATOM 2491 N N . ILE B 1 154 ? -18.359 28.484 18.5 1 37.59 154 ILE B N 1
ATOM 2492 C CA . ILE B 1 154 ? -19.625 29.016 18.984 1 37.59 154 ILE B CA 1
ATOM 2493 C C . ILE B 1 154 ? -19.359 30.172 19.953 1 37.59 154 ILE B C 1
ATOM 2495 O O . ILE B 1 154 ? -18.75 29.984 21.016 1 37.59 154 ILE B O 1
ATOM 2499 N N . GLY B 1 155 ? -18.766 31.188 19.5 1 33.03 155 GLY B N 1
ATOM 2500 C CA . GLY B 1 155 ? -18.734 32.438 20.266 1 33.03 155 GLY B CA 1
ATOM 2501 C C . GLY B 1 155 ? -19.922 32.562 21.219 1 33.03 155 GLY B C 1
ATOM 2502 O O . GLY B 1 155 ? -21.047 32.219 20.875 1 33.03 155 GLY B O 1
ATOM 2503 N N . LYS B 1 156 ? -19.688 32.281 22.531 1 38.31 156 LYS B N 1
ATOM 2504 C CA . LYS B 1 156 ? -20.547 32.562 23.672 1 38.31 156 LYS B CA 1
ATOM 2505 C C . LYS B 1 156 ? -21.359 33.844 23.469 1 38.31 156 LYS B C 1
ATOM 2507 O O . LYS B 1 156 ? -20.812 34.938 23.516 1 38.31 156 LYS B O 1
ATOM 2512 N N . SER B 1 157 ? -22.062 33.906 22.375 1 40.5 157 SER B N 1
ATOM 2513 C CA . SER B 1 157 ? -22.891 35.125 22.312 1 40.5 157 SER B CA 1
ATOM 2514 C C . SER B 1 157 ? -23.75 35.25 23.562 1 40.5 157 SER B C 1
ATOM 2516 O O . SER B 1 157 ? -24.984 35.219 23.484 1 40.5 157 SER B O 1
ATOM 2518 N N . ALA B 1 158 ? -23.547 34.312 24.609 1 39.41 158 ALA B N 1
ATOM 2519 C CA . ALA B 1 158 ? -24.578 34.469 25.625 1 39.41 158 ALA B CA 1
ATOM 2520 C C . ALA B 1 158 ? -24.484 35.844 26.297 1 39.41 158 ALA B C 1
ATOM 2522 O O . ALA B 1 158 ? -23.672 36.031 27.203 1 39.41 158 ALA B O 1
ATOM 2523 N N . ARG B 1 159 ? -24.172 36.938 25.578 1 36.41 159 ARG B N 1
ATOM 2524 C CA . ARG B 1 159 ? -24.344 38.156 26.344 1 36.41 159 ARG B CA 1
ATOM 2525 C C . ARG B 1 159 ? -25.703 38.219 27.016 1 36.41 159 ARG B C 1
ATOM 2527 O O . ARG B 1 159 ? -26.734 38.25 26.344 1 36.41 159 ARG B O 1
ATOM 2534 N N . VAL B 1 160 ? -25.891 37.281 28.016 1 38.94 160 VAL B N 1
ATOM 2535 C CA . VAL B 1 160 ? -27.047 37.375 28.891 1 38.94 160 VAL B CA 1
ATOM 2536 C C . VAL B 1 160 ? -27.328 38.844 29.203 1 38.94 160 VAL B C 1
ATOM 2538 O O . VAL B 1 160 ? -26.469 39.562 29.719 1 38.94 160 VAL B O 1
ATOM 2541 N N . ALA B 1 161 ? -28.172 39.656 28.406 1 40.84 161 ALA B N 1
ATOM 2542 C CA . ALA B 1 161 ? -28.875 40.906 28.594 1 40.84 161 ALA B CA 1
ATOM 2543 C C . ALA B 1 161 ? -29.312 41.094 30.047 1 40.84 161 ALA B C 1
ATOM 2545 O O . ALA B 1 161 ? -30.125 40.312 30.547 1 40.84 161 ALA B O 1
ATOM 2546 N N . ARG B 1 162 ? -28.344 41.312 30.969 1 40.38 162 ARG B N 1
ATOM 2547 C CA . ARG B 1 162 ? -28.75 41.781 32.281 1 40.38 162 ARG B CA 1
ATOM 2548 C C . ARG B 1 162 ? -29.891 42.781 32.188 1 40.38 162 ARG B C 1
ATOM 2550 O O . ARG B 1 162 ? -29.766 43.844 31.547 1 40.38 162 ARG B O 1
ATOM 2557 N N . LYS B 1 163 ? -31.141 42.281 32.062 1 41.03 163 LYS B N 1
ATOM 2558 C CA . LYS B 1 163 ? -32.406 43.031 32.188 1 41.03 163 LYS B CA 1
ATOM 2559 C C . LYS B 1 163 ? -32.312 44.125 33.25 1 41.03 163 LYS B C 1
ATOM 2561 O O . LYS B 1 163 ? -31.953 43.844 34.406 1 41.03 163 LYS B O 1
ATOM 2566 N N . LYS B 1 164 ? -32.094 45.406 32.875 1 40.91 164 LYS B N 1
ATOM 2567 C CA . LYS B 1 164 ? -32.344 46.656 33.562 1 40.91 164 LYS B CA 1
ATOM 2568 C C . LYS B 1 164 ? -33.625 46.594 34.406 1 40.91 164 LYS B C 1
ATOM 2570 O O . LYS B 1 164 ? -34.719 46.469 33.844 1 40.91 164 LYS B O 1
ATOM 2575 N N . ARG B 1 165 ? -33.812 45.844 35.469 1 37.22 165 ARG B N 1
ATOM 2576 C CA . ARG B 1 165 ? -34.969 46.125 36.281 1 37.22 165 ARG B CA 1
ATOM 2577 C C . ARG B 1 165 ? -35.156 47.625 36.469 1 37.22 165 ARG B C 1
ATOM 2579 O O . ARG B 1 165 ? -34.25 48.312 36.938 1 37.22 165 ARG B O 1
ATOM 2586 N N . ALA B 1 166 ? -36.156 48.062 35.844 1 33.16 166 ALA B N 1
ATOM 2587 C CA . ALA B 1 166 ? -36.938 49.219 36.25 1 33.16 166 ALA B CA 1
ATOM 2588 C C . ALA B 1 166 ? -37.469 49.094 37.656 1 33.16 166 ALA B C 1
ATOM 2590 O O . ALA B 1 166 ? -37.906 48.031 38.094 1 33.16 166 ALA B O 1
#

Foldseek 3Di:
DDPVLVVLLVVLLVVLVVLLPCLVQALCCLPDPCVVHDPVSVVVNVCVCVVQVVVCSVVVDVVSNVLSVCSVPQLNVLSVVLNCCSVVLNQCNLVSLQVNLVSQLVVLVVVLVCQVPVVRGDPSNSVVSVVSNVSSVSSNVSSVDGSPPPPPPPPCPCPVPPPPPD/DDPVLVVLLVVLLVVLVVLLPCLVQALCCLPDPCVVHDPVSVVVNVCVCVVQVVVCSVVVPVVSNVLSVCSVPQLNVLSVVLNVCSVVLNQCNLVSLQVNLVSQLVVLVVVLVCQVPVVRGDPSNSVVSVVSNVSSVSSNVSSVDGSPPPPPPPPCPPPVPPPPDD

Organism: Beta vulgaris subsp. vulgaris (NCBI:txid3555)

Radius of gyration: 24.63 Å; Cα contacts (8 Å, |Δi|>4): 391; chains: 2; bounding box: 72×82×62 Å

Secondary structure (DSSP, 8-state):
--HHHHHHHHHHHHHHHHHHHHHHHTGGGGTS-GGGS-HHHHHHHHHHHHHHT-HHHHH--HHHHHHHHHIIIIIHHHHHHHHHHHHHT-TTHHHHHHHHHHHHHHHHHHHHHHHHHHS---HHHHHHHHHHHHHHHHHHHHHHS---------------------/--HHHHHHHHHHHHHHHHHHHHHHHTGGGGTS-GGGS-HHHHHHHHHHHHHHT-HHHHH--HHHHHHHHHIIIIIHHHHHHHHHHHHHT-TTHHHHHHHHHHHHHHHHHHHHHHHHHHS---HHHHHHHHHHHHHHHHHHHHHHS---------------------

pLDDT: mean 89.93, std 18.63, range [32.22, 98.88]

InterPro domains:
  IPR016964 Sigma intracellular receptor 2 [PIRSF031032] (9-145)
  IPR033118 EXPERA domain [PF05241] (41-120)
  IPR033118 EXPERA domain [PS51751] (8-140)
  IPR051987 Sigma-2 receptor-like [PTHR31204] (1-165)

Solvent-accessible surface area (backbone atoms only — not comparable to full-atom values): 17646 Å² total; per-residue (Å²): 119,60,74,67,55,54,52,49,50,52,54,47,44,50,50,25,52,49,42,47,52,42,37,73,64,52,52,35,56,72,78,39,68,66,83,83,46,60,67,68,54,55,49,48,51,52,48,50,32,62,75,42,48,37,55,58,77,70,66,48,46,45,35,55,42,20,43,42,49,46,35,61,72,48,46,31,59,45,20,48,51,39,42,52,20,62,76,67,51,41,70,64,28,29,58,54,28,21,37,47,9,27,24,43,34,40,50,38,35,20,51,50,31,28,39,70,69,66,73,72,49,45,70,70,35,49,60,66,53,49,56,53,38,55,52,15,49,50,31,30,52,53,24,71,41,78,73,61,60,64,73,73,68,73,65,77,70,69,72,72,74,75,73,73,78,122,121,59,72,65,56,54,52,49,50,51,54,48,46,51,49,25,54,49,42,47,52,42,38,73,65,52,53,36,56,72,79,41,68,65,85,81,46,59,65,70,52,54,49,48,51,52,48,49,32,64,74,43,47,38,56,58,77,70,67,47,47,43,36,56,42,21,44,42,49,48,35,61,72,47,46,29,58,45,22,47,51,40,43,53,21,61,74,67,52,42,69,66,28,29,57,55,28,22,37,46,9,28,25,42,34,40,50,37,34,19,50,49,31,30,39,70,68,65,74,71,48,44,71,69,36,51,60,65,53,50,57,54,37,54,51,14,49,48,30,31,53,54,25,71,43,77,73,63,60,65,72,72,68,73,66,78,70,68,71,74,73,77,74,77,78,125

Nearest PDB structures (foldseek):
  7m94-assembly1_A  TM=8.925E-01  e=2.735E-05  Bos taurus
  7mfi-assembly1_A  TM=9.087E-01  e=6.181E-05  Bos taurus
  8w0r-assembly1_A  TM=7.608E-01  e=1.464E-01  Homo sapiens
  5fig-assembly2_E-2  TM=6.860E-01  e=1.690E+00  Bacillus subtilis
  1x91-assembly1_A  TM=6.392E-01  e=2.729E+00  Arabidopsis thaliana